Protein AF-A0A1Y2HKJ7-F1 (afdb_monomer)

Organism: NCBI:txid765915

Sequence (319 aa):
MSSSPSSTFSTTGQCLKGELWQTHLLKTRYPHLKTIMSIGGWTWSDNFSVAFSTAAGRRRVVETSQQLMEQFGFDGLDIDFEFPGMAKSSKDPEANKFWQSSVNDWQNMAAFFTEARAAYGNKYSLSAALPGLPFGANTAWPSLGRTLDYALIMAYENNHMPTRAWGGGTLRSVESDDSVEKIYNVKAGMDDYVAAGIPRNKLILGIPLYGTGFSGLNRNMRFRDNIPGFGVDIRANNLVKLPPTGYNKIMEQVQQGGWTKTVDERRGITVYFNGSHVWFVDTPETIRIKGEYAKQERLAASCTGTPTRTCCPRTQTRS

Solvent-accessible surface area (backbone atoms only — not comparable to full-atom values): 17420 Å² total; per-residue (Å²): 135,85,79,74,85,76,91,76,86,78,92,79,72,96,69,76,56,69,70,64,34,52,50,52,54,48,34,73,76,35,78,85,61,78,46,63,50,72,48,46,34,84,84,56,24,42,56,49,34,65,37,32,70,37,73,70,37,28,52,50,52,44,55,52,51,49,52,52,28,66,74,70,67,39,43,22,45,29,42,24,54,58,45,66,49,44,57,66,84,59,96,47,68,74,66,36,72,57,35,53,52,34,93,54,26,48,51,25,51,30,49,36,42,49,54,38,37,69,75,46,51,87,76,38,47,34,35,31,47,41,77,25,49,74,84,66,92,52,91,30,40,43,51,39,40,70,47,36,66,34,36,42,27,42,26,42,67,51,43,75,54,84,49,39,36,55,50,25,44,27,41,37,60,58,88,88,47,51,79,64,49,56,46,56,14,32,48,47,21,52,50,51,42,41,75,44,49,25,54,52,71,30,37,24,48,33,39,52,50,34,24,45,32,38,33,64,51,48,80,80,50,43,29,70,95,69,35,71,47,29,70,34,49,24,67,89,55,65,42,44,79,45,73,78,37,48,43,68,64,52,47,58,55,48,72,75,51,74,53,46,82,46,77,41,74,79,31,29,36,29,37,40,36,54,46,38,40,36,36,26,31,63,43,78,71,26,47,49,51,51,49,53,48,25,57,75,64,49,30,43,74,44,80,42,64,80,82,90,64,89,84,67,82,78,78,77,77,83,128

InterPro domains:
  IPR001223 Glycoside hydrolase family 18, catalytic domain [PF00704] (26-300)
  IPR001223 Glycoside hydrolase family 18, catalytic domain [PS51910] (1-319)
  IPR001579 Glycosyl hydrolase family 18, active site [PS01095] (74-82)
  IPR011583 Chitinase II/V-like, catalytic domain [SM00636] (7-307)
  IPR017853 Glycoside hydrolase superfamily [SSF51445] (8-299)
  IPR029070 Chitinase insertion domain superfamily [G3DSA:3.10.50.10] (209-281)
  IPR050314 Glycosyl hydrolase family 18 [PTHR11177] (25-300)

Foldseek 3Di:
DDDDPDPDDDDDDPDDDDPLVVVVVVCVVPVPDAAEDEADDPPRLLCLQVLLVDPVSLVVCLVVVVVVCVVSVHQAYEYARPDAQDFDDDPDVVVSVSRDHDPCSLVSVLVSLVVNCVVCPNSHAYEYADELACPDQDLSLQSCLVRHQAYEYPQFPLVVPLFADAGQNFAADDPLDDPSRRRRYNPNSLVSSVVNNRPQLRYAAEFEQWKKKKFQAAPCQQDRVRHHRHGDTCVVRVIDIDPTGGNVVVVVVVVVDQWDWDQDLVRLWIWIDNGGMIIIHHDPRSVVSVCVVCVVSNYHYDYDYDPPDPPDPPPPPDD

pLDDT: mean 83.51, std 18.06, range [24.34, 98.75]

Secondary structure (DSSP, 8-state):
-----------SS----HHHHHHHHHHHH-TT---EEEEEHHHHGGGHHHHHSSHHHHHHHHHHHHHHHHHHT-SEEEEE-S-TT-----S-HHHHTT----TTHHHHHHHHHHHHHHHHTTSSEEEEEEESS-----TTHHHHHHH-SEEEEE-S-GGGSTTEE--TT-----TT--HHHHHSSHHHHHHHHHHTT--GGGEEEEEESEEEEEES--TT-EETTTEETTTEETTTTTPEEEEEEEHHHHHHHHHTS--EEEEETTTTEEEEE-SSEEEEE--HHHHHHHHHHHHHTT-EEEEE---------------

Nearest PDB structures (foldseek):
  1itx-assembly1_A  TM=8.198E-01  e=3.400E-20  Niallia circulans
  6jm8-assembly1_A  TM=8.140E-01  e=6.241E-20  Ostrinia furnacalis
  5zl9-assembly1_A  TM=8.164E-01  e=1.863E-19  Serratia marcescens
  5wvh-assembly1_A  TM=8.146E-01  e=7.130E-18  Ostrinia furnacalis
  5xwf-assembly1_A  TM=8.043E-01  e=1.091E-17  Rhizomucor miehei

Structure (mmCIF, N/CA/C/O backbone):
data_AF-A0A1Y2HKJ7-F1
#
_entry.id   AF-A0A1Y2HKJ7-F1
#
loop_
_atom_site.group_PDB
_atom_site.id
_atom_site.type_symbol
_atom_site.label_atom_id
_atom_site.label_alt_id
_atom_site.label_comp_id
_atom_site.label_asym_id
_atom_site.label_entity_id
_atom_site.label_seq_id
_atom_site.pdbx_PDB_ins_code
_atom_site.Cartn_x
_atom_site.Cartn_y
_atom_site.Cartn_z
_atom_site.occupancy
_atom_site.B_iso_or_equiv
_atom_site.auth_seq_id
_atom_site.auth_comp_id
_atom_site.auth_asym_id
_atom_site.auth_atom_id
_atom_site.pdbx_PDB_model_num
ATOM 1 N N . MET A 1 1 ? -38.852 -3.208 -18.685 1.00 32.28 1 MET A N 1
ATOM 2 C CA . MET A 1 1 ? -38.358 -1.830 -18.887 1.00 32.28 1 MET A CA 1
ATOM 3 C C . MET A 1 1 ? -37.746 -1.372 -17.576 1.00 32.28 1 MET A C 1
ATOM 5 O O . MET A 1 1 ? -38.472 -1.153 -16.618 1.00 32.28 1 MET A O 1
ATOM 9 N N . SER A 1 2 ? -36.416 -1.381 -17.493 1.00 32.16 2 SER A N 1
ATOM 10 C CA . SER A 1 2 ? -35.666 -0.984 -16.302 1.00 32.16 2 SER A CA 1
ATOM 11 C C . SER A 1 2 ? -35.694 0.536 -16.171 1.00 32.16 2 SER A C 1
ATOM 13 O O . SER A 1 2 ? -35.136 1.236 -17.015 1.00 32.16 2 SER A O 1
ATOM 15 N N . SER A 1 3 ? -36.342 1.050 -15.134 1.00 31.53 3 SER A N 1
ATOM 16 C CA . SER A 1 3 ? -36.270 2.463 -14.779 1.00 31.53 3 SER A CA 1
ATOM 17 C C . SER A 1 3 ? -34.853 2.794 -14.304 1.00 31.53 3 SER A C 1
ATOM 19 O O . SER A 1 3 ? -34.414 2.310 -13.260 1.00 31.53 3 SER A O 1
ATOM 21 N N . SER A 1 4 ? -34.134 3.606 -15.080 1.00 33.16 4 SER A N 1
ATOM 22 C CA . SER A 1 4 ? -32.922 4.295 -14.629 1.00 33.16 4 SER A CA 1
ATOM 23 C C . SER A 1 4 ? -33.225 5.083 -13.348 1.00 33.16 4 SER A C 1
ATOM 25 O O . SER A 1 4 ? -34.271 5.736 -13.297 1.00 33.16 4 SER A O 1
ATOM 27 N N . PRO A 1 5 ? -32.350 5.084 -12.326 1.00 40.28 5 PRO A N 1
ATOM 28 C CA . PRO A 1 5 ? -32.540 5.952 -11.175 1.00 40.28 5 PRO A CA 1
ATOM 29 C C . PRO A 1 5 ? -32.364 7.398 -11.644 1.00 40.28 5 PRO A C 1
ATOM 31 O O . PRO A 1 5 ? -31.282 7.797 -12.074 1.00 40.28 5 PRO A O 1
ATOM 34 N N . SER A 1 6 ? -33.449 8.164 -11.618 1.00 38.84 6 SER A N 1
ATOM 35 C CA . SER A 1 6 ? -33.458 9.580 -11.962 1.00 38.84 6 SER A CA 1
ATOM 36 C C . SER A 1 6 ? -32.639 10.379 -10.949 1.00 38.84 6 SER A C 1
ATOM 38 O O . SER A 1 6 ? -32.873 10.311 -9.743 1.00 38.84 6 SER A O 1
ATOM 40 N N . SER A 1 7 ? -31.701 11.180 -11.449 1.00 40.91 7 SER A N 1
ATOM 41 C CA . SER A 1 7 ? -30.950 12.182 -10.695 1.00 40.91 7 SER A CA 1
ATOM 42 C C . SER A 1 7 ? -31.829 13.401 -10.390 1.00 40.91 7 SER A C 1
ATOM 44 O O . SER A 1 7 ? -31.668 14.461 -10.993 1.00 40.91 7 SER A O 1
ATOM 46 N N . THR A 1 8 ? -32.801 13.267 -9.494 1.00 37.88 8 THR A N 1
ATOM 47 C CA . THR A 1 8 ? -33.589 14.410 -9.011 1.00 37.88 8 THR A CA 1
ATOM 48 C C . THR A 1 8 ? -32.960 14.969 -7.741 1.00 37.88 8 THR A C 1
ATOM 50 O O . THR A 1 8 ? -32.969 14.332 -6.690 1.00 37.88 8 THR A O 1
ATOM 53 N N . PHE A 1 9 ? -32.378 16.164 -7.863 1.00 45.41 9 PHE A N 1
ATOM 54 C CA . PHE A 1 9 ? -31.810 16.936 -6.761 1.00 45.41 9 PHE A CA 1
ATOM 55 C C . PHE A 1 9 ? -32.929 17.616 -5.959 1.00 45.41 9 PHE A C 1
ATOM 57 O O . PHE A 1 9 ? -33.680 18.414 -6.510 1.00 45.41 9 PHE A O 1
ATOM 64 N N . SER A 1 10 ? -33.001 17.334 -4.657 1.00 40.53 10 SER A N 1
ATOM 65 C CA . SER A 1 10 ? -33.771 18.120 -3.685 1.00 40.53 10 SER A CA 1
ATOM 66 C C . SER A 1 10 ? -32.820 19.057 -2.929 1.00 40.53 10 SER A C 1
ATOM 68 O O . SER A 1 10 ? -31.731 18.641 -2.527 1.00 40.53 10 SER A O 1
ATOM 70 N N . THR A 1 11 ? -33.187 20.333 -2.786 1.00 45.94 11 THR A N 1
ATOM 71 C CA . THR A 1 11 ? -32.343 21.418 -2.242 1.00 45.94 11 THR A CA 1
ATOM 72 C C . THR A 1 11 ? -32.692 21.842 -0.812 1.00 45.94 11 THR A C 1
ATOM 74 O O . THR A 1 11 ? -32.250 22.899 -0.368 1.00 45.94 11 THR A O 1
ATOM 77 N N . THR A 1 12 ? -33.417 21.030 -0.042 1.00 48.00 12 THR A N 1
ATOM 78 C CA . THR A 1 12 ? -33.760 21.355 1.355 1.00 48.00 12 THR A CA 1
ATOM 79 C C . THR A 1 12 ? -33.556 20.150 2.274 1.00 48.00 12 THR A C 1
ATOM 81 O O . THR A 1 12 ? -34.279 19.162 2.174 1.00 48.00 12 THR A O 1
ATOM 84 N N . GLY A 1 13 ? -32.562 20.250 3.163 1.00 52.62 13 GLY A N 1
ATOM 85 C CA . GLY A 1 13 ? -32.067 19.183 4.046 1.00 52.62 13 GLY A CA 1
ATOM 86 C C . GLY A 1 13 ? -30.611 18.843 3.715 1.00 52.62 13 GLY A C 1
ATOM 87 O O . GLY A 1 13 ? -30.219 18.921 2.554 1.00 52.62 13 GLY A O 1
ATOM 88 N N . GLN A 1 14 ? -29.772 18.528 4.706 1.00 56.12 14 GLN A N 1
ATOM 89 C CA . GLN A 1 14 ? -28.377 18.119 4.483 1.00 56.12 14 GLN A CA 1
ATOM 90 C C . GLN A 1 14 ? -28.324 16.803 3.686 1.00 56.12 14 GLN A C 1
ATOM 92 O O . GLN A 1 14 ? -28.203 15.719 4.246 1.00 56.12 14 GLN A O 1
ATOM 97 N N . CYS A 1 15 ? -28.447 16.877 2.363 1.00 72.81 15 CYS A N 1
ATOM 98 C CA . CYS A 1 15 ? -28.281 15.721 1.500 1.00 72.81 15 CYS A CA 1
ATOM 99 C C . CYS A 1 15 ? -26.785 15.447 1.349 1.00 72.81 15 CYS A C 1
ATOM 101 O O . 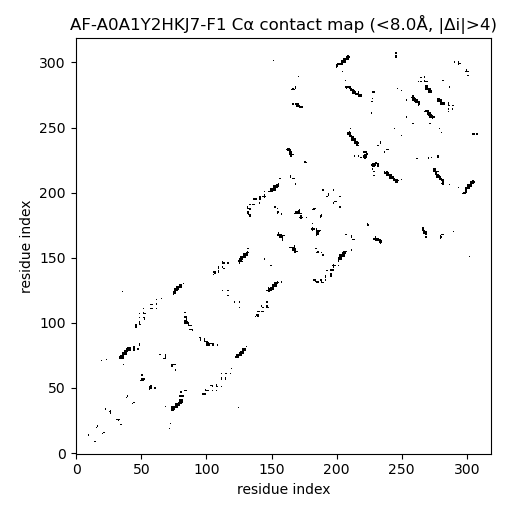CYS A 1 15 ? -26.036 16.315 0.890 1.00 72.81 15 CYS A O 1
ATOM 103 N N . LEU A 1 16 ? -26.361 14.237 1.718 1.00 81.75 16 LEU A N 1
ATOM 104 C CA . LEU A 1 16 ? -25.050 13.699 1.370 1.00 81.75 16 LEU A CA 1
ATOM 105 C C . LEU A 1 16 ? -24.853 13.816 -0.154 1.00 81.75 16 LEU A C 1
ATOM 107 O O . LEU A 1 16 ? -25.758 13.500 -0.925 1.00 81.75 16 LEU A O 1
ATOM 111 N N . LYS A 1 17 ? -23.689 14.303 -0.597 1.00 88.69 17 LYS A N 1
ATOM 112 C CA . LYS A 1 17 ? -23.340 14.509 -2.018 1.00 88.69 17 LYS A CA 1
ATOM 113 C C . LYS A 1 17 ? -21.955 13.926 -2.314 1.00 88.69 17 LYS A C 1
ATOM 115 O O . LYS A 1 17 ? -21.299 13.380 -1.430 1.00 88.69 17 LYS A O 1
ATOM 120 N N . GLY A 1 18 ? -21.508 14.055 -3.563 1.00 91.50 18 GLY A N 1
ATOM 121 C CA . GLY A 1 18 ? -20.161 13.660 -3.978 1.00 91.50 18 GLY A CA 1
ATOM 122 C C . GLY A 1 18 ? -19.914 12.158 -3.844 1.00 91.50 18 GLY A C 1
ATOM 123 O O . GLY A 1 18 ? -20.839 11.353 -3.965 1.00 91.50 18 GLY A O 1
ATOM 124 N N . GLU A 1 19 ? -18.661 11.787 -3.597 1.00 91.38 19 GLU A N 1
ATOM 125 C CA . GLU A 1 19 ? -18.226 10.386 -3.547 1.00 91.38 19 GLU A CA 1
ATOM 126 C C . GLU A 1 19 ? -18.893 9.588 -2.422 1.00 91.38 19 GLU A C 1
ATOM 128 O O . GLU A 1 19 ? -19.203 8.413 -2.611 1.00 91.38 19 GLU A O 1
ATOM 133 N N . LEU A 1 20 ? -19.208 10.226 -1.290 1.00 91.56 20 LEU A N 1
ATOM 134 C CA . LEU A 1 20 ? -19.926 9.577 -0.189 1.00 91.56 20 LEU A CA 1
ATOM 135 C C . LEU A 1 20 ? -21.354 9.185 -0.599 1.00 91.56 20 LEU A C 1
ATOM 137 O O . LEU A 1 20 ? -21.808 8.082 -0.299 1.00 91.56 20 LEU A O 1
ATOM 141 N N . TRP A 1 21 ? -22.049 10.040 -1.358 1.00 91.50 21 TRP A N 1
ATOM 142 C CA . TRP A 1 21 ? -23.365 9.687 -1.901 1.00 91.50 21 TRP A CA 1
ATOM 143 C C . TRP A 1 21 ? -23.277 8.613 -2.986 1.00 91.50 21 TRP A C 1
ATOM 145 O O . TRP A 1 21 ? -24.080 7.685 -3.002 1.00 91.50 21 TRP A O 1
ATOM 155 N N . GLN A 1 22 ? -22.281 8.692 -3.871 1.00 93.19 22 GLN A N 1
ATOM 156 C CA . GLN A 1 22 ? -22.066 7.648 -4.880 1.00 93.19 22 GLN A CA 1
ATOM 157 C C . GLN A 1 22 ? -21.759 6.293 -4.233 1.00 93.19 22 GLN A C 1
ATOM 159 O O . GLN A 1 22 ? -22.277 5.268 -4.672 1.00 93.19 22 GLN A O 1
ATOM 164 N N . THR A 1 23 ? -20.994 6.292 -3.143 1.00 91.88 23 THR A N 1
ATOM 165 C CA . THR A 1 23 ? -20.726 5.100 -2.335 1.00 91.88 23 THR A CA 1
ATOM 166 C C . THR A 1 23 ? -22.013 4.517 -1.757 1.00 91.88 23 THR A C 1
ATOM 168 O O . THR A 1 23 ? -22.254 3.316 -1.883 1.00 91.88 23 THR A O 1
ATOM 171 N N . HIS A 1 24 ? -22.886 5.362 -1.203 1.00 90.38 24 HIS A N 1
ATOM 172 C CA . HIS A 1 24 ? -24.203 4.934 -0.737 1.00 90.38 24 HIS A CA 1
ATOM 173 C C . HIS A 1 24 ? -25.026 4.277 -1.861 1.00 90.38 24 HIS A C 1
ATOM 175 O O . HIS A 1 24 ? -25.500 3.154 -1.693 1.00 90.38 24 HIS A O 1
ATOM 181 N N . LEU A 1 25 ? -25.123 4.918 -3.033 1.00 93.19 25 LEU A N 1
ATOM 182 C CA . LEU A 1 25 ? -25.844 4.371 -4.190 1.00 93.19 25 LEU A CA 1
ATOM 183 C C . LEU A 1 25 ? -25.279 3.018 -4.655 1.00 93.19 25 LEU A C 1
ATOM 185 O O . LEU A 1 25 ? -26.043 2.114 -5.008 1.00 93.19 25 LEU A O 1
ATOM 189 N N . LEU A 1 26 ? -23.951 2.856 -4.643 1.00 95.25 26 LEU A N 1
ATOM 190 C CA . LEU A 1 26 ? -23.300 1.589 -4.980 1.00 95.25 26 LEU A CA 1
ATOM 191 C C . LEU A 1 26 ? -23.675 0.484 -3.993 1.00 95.25 26 LEU A C 1
ATOM 193 O O . LEU A 1 26 ? -23.996 -0.618 -4.433 1.00 95.25 26 LEU A O 1
ATOM 197 N N . LYS A 1 27 ? -23.706 0.773 -2.689 1.00 94.44 27 LYS A N 1
ATOM 198 C CA . LYS A 1 27 ? -24.129 -0.198 -1.668 1.00 94.44 27 LYS A CA 1
ATOM 199 C C . LYS A 1 27 ? -25.603 -0.575 -1.792 1.00 94.44 27 LYS A C 1
ATOM 201 O O . LYS A 1 27 ? -25.937 -1.744 -1.632 1.00 94.44 27 LYS A O 1
ATOM 206 N N . THR A 1 28 ? -26.484 0.370 -2.132 1.00 92.50 28 THR A N 1
ATOM 207 C CA . THR A 1 28 ? -27.901 0.064 -2.402 1.00 92.50 28 THR A CA 1
ATOM 208 C C . THR A 1 28 ? -28.048 -0.893 -3.583 1.00 92.50 28 THR A C 1
ATOM 210 O O . THR A 1 28 ? -28.862 -1.814 -3.541 1.00 92.50 28 THR A O 1
ATOM 213 N N . ARG A 1 29 ? -27.248 -0.702 -4.639 1.00 96.75 29 ARG A N 1
ATOM 214 C CA . ARG A 1 29 ? -27.267 -1.564 -5.828 1.00 96.75 29 ARG A CA 1
ATOM 215 C C . ARG A 1 29 ? -26.580 -2.914 -5.602 1.00 96.75 29 ARG A C 1
ATOM 217 O O . ARG A 1 29 ? -27.004 -3.910 -6.183 1.00 96.75 29 ARG A O 1
ATOM 224 N N . TYR A 1 30 ? -25.537 -2.948 -4.778 1.00 97.19 30 TYR A N 1
ATOM 225 C CA . TYR A 1 30 ? -24.734 -4.132 -4.484 1.00 97.19 30 TYR A CA 1
ATOM 226 C C . TYR A 1 30 ? -24.643 -4.341 -2.965 1.00 97.19 30 TYR A C 1
ATOM 228 O O . TYR A 1 30 ? -23.634 -3.984 -2.362 1.00 97.19 30 TYR A O 1
ATOM 236 N N . PRO A 1 31 ? -25.655 -4.958 -2.323 1.00 94.12 31 PRO A N 1
ATOM 237 C CA . PRO A 1 31 ? -25.712 -5.074 -0.858 1.00 94.12 31 PRO A CA 1
ATOM 238 C C . PRO A 1 31 ? -24.569 -5.877 -0.215 1.00 94.12 31 PRO A C 1
ATOM 240 O O . PRO A 1 31 ? -24.361 -5.805 0.992 1.00 94.12 31 PRO A O 1
ATOM 243 N N . HIS A 1 32 ? -23.830 -6.656 -1.010 1.00 95.06 32 HIS A N 1
ATOM 244 C CA . HIS A 1 32 ? -22.642 -7.394 -0.574 1.00 95.06 32 HIS A CA 1
ATOM 245 C C . HIS A 1 32 ? -21.361 -6.541 -0.587 1.00 95.06 32 HIS A C 1
ATOM 247 O O . HIS A 1 32 ? -20.344 -6.971 -0.047 1.00 95.06 32 HIS A O 1
ATOM 253 N N . LEU A 1 33 ? -21.387 -5.353 -1.206 1.00 96.06 33 LEU A N 1
ATOM 254 C CA . LEU A 1 33 ? -20.255 -4.434 -1.246 1.00 96.06 33 LEU A CA 1
ATOM 255 C C . LEU A 1 33 ? -19.973 -3.892 0.157 1.00 96.06 33 LEU A C 1
ATOM 257 O O . LEU A 1 33 ? -20.849 -3.315 0.807 1.00 96.06 33 LEU A O 1
ATOM 261 N N . LYS A 1 34 ? -18.721 -4.041 0.587 1.00 95.38 34 LYS A N 1
ATOM 262 C CA . LYS A 1 34 ? -18.197 -3.462 1.821 1.00 95.38 34 LYS A CA 1
ATOM 263 C C . LYS A 1 34 ? -17.342 -2.250 1.498 1.00 95.38 34 LYS A C 1
ATOM 265 O O . LYS A 1 34 ? -16.505 -2.307 0.601 1.00 95.38 34 LYS A O 1
ATOM 270 N N . THR A 1 35 ? -17.552 -1.163 2.229 1.00 96.00 35 THR A N 1
ATOM 271 C CA . THR A 1 35 ? -16.792 0.080 2.064 1.00 96.00 35 THR A CA 1
ATOM 272 C C . THR A 1 35 ? -16.071 0.426 3.343 1.00 96.00 35 THR A C 1
ATOM 274 O O . THR A 1 35 ? -16.701 0.559 4.389 1.00 96.00 35 THR A O 1
ATOM 277 N N . ILE A 1 36 ? -14.759 0.583 3.245 1.00 97.06 36 ILE A N 1
ATOM 278 C CA . ILE A 1 36 ? -13.861 0.747 4.382 1.00 97.06 36 ILE A CA 1
ATOM 279 C C . ILE A 1 36 ? -13.284 2.154 4.318 1.00 97.06 36 ILE A C 1
ATOM 281 O O . ILE A 1 36 ? -12.804 2.581 3.268 1.00 97.06 36 ILE A O 1
ATOM 285 N N . MET A 1 37 ? -13.374 2.885 5.423 1.00 97.25 37 MET A N 1
ATOM 286 C CA . MET A 1 37 ? -12.802 4.220 5.538 1.00 97.25 37 MET A CA 1
ATOM 287 C C . MET A 1 37 ? -11.316 4.085 5.852 1.00 97.25 37 MET A C 1
ATOM 289 O O . MET A 1 37 ? -10.972 3.624 6.936 1.00 97.25 37 MET A O 1
ATOM 293 N N . SER A 1 38 ? -10.450 4.487 4.923 1.00 97.12 38 SER A N 1
ATOM 294 C CA . SER A 1 38 ? -9.006 4.542 5.161 1.00 97.12 38 SER A CA 1
ATOM 295 C C . SER A 1 38 ? -8.597 5.927 5.653 1.00 97.12 38 SER A C 1
ATOM 297 O O . SER A 1 38 ? -9.000 6.943 5.081 1.00 97.12 38 SER A O 1
ATOM 299 N N . ILE A 1 39 ? -7.832 5.967 6.742 1.00 96.81 39 ILE A N 1
ATOM 300 C CA . ILE A 1 39 ? -7.256 7.185 7.313 1.00 96.81 39 ILE A CA 1
ATOM 301 C C . ILE A 1 39 ? -5.740 7.083 7.178 1.00 96.81 39 ILE A C 1
ATOM 303 O O . ILE A 1 39 ? -5.153 6.093 7.612 1.00 96.81 39 ILE A O 1
ATOM 307 N N . GLY A 1 40 ? -5.114 8.133 6.643 1.00 93.44 40 GLY A N 1
ATOM 308 C CA . GLY A 1 40 ? -3.663 8.225 6.520 1.00 93.44 40 GLY A CA 1
ATOM 309 C C . GLY A 1 40 ? -3.175 8.269 5.077 1.00 93.44 40 GLY A C 1
ATOM 310 O O . GLY A 1 40 ? -3.561 9.143 4.299 1.00 93.44 40 GLY A O 1
ATOM 311 N N . GLY A 1 41 ? -2.266 7.359 4.761 1.00 88.94 41 GLY A N 1
ATOM 312 C CA . GLY A 1 41 ? -1.472 7.315 3.547 1.00 88.94 41 GLY A CA 1
ATOM 313 C C . GLY A 1 41 ? -0.228 8.186 3.634 1.00 88.94 41 GLY A C 1
ATOM 314 O O . GLY A 1 41 ? -0.007 8.930 4.605 1.00 88.94 41 GLY A O 1
ATOM 315 N N . TRP A 1 42 ? 0.573 8.130 2.573 1.00 83.44 42 TRP A N 1
ATOM 316 C CA . TRP A 1 42 ? 1.853 8.828 2.469 1.00 83.44 42 TRP A CA 1
ATOM 317 C C . TRP A 1 42 ? 1.811 10.311 2.860 1.00 83.44 42 TRP A C 1
ATOM 319 O O . TRP A 1 42 ? 2.767 10.817 3.435 1.00 83.44 42 TRP A O 1
ATOM 329 N N . THR A 1 43 ? 0.729 11.046 2.590 1.00 81.06 43 THR A N 1
ATOM 330 C CA . THR A 1 43 ? 0.650 12.484 2.920 1.00 81.06 43 THR A CA 1
ATOM 331 C C . THR A 1 43 ? 0.040 12.765 4.292 1.00 81.06 43 THR A C 1
ATOM 333 O O . THR A 1 43 ? 0.437 13.734 4.926 1.00 81.06 43 THR A O 1
ATOM 336 N N . TRP A 1 44 ? -0.884 11.935 4.787 1.00 85.12 44 TRP A N 1
ATOM 337 C CA . TRP A 1 44 ? -1.684 12.264 5.981 1.00 85.12 44 TRP A CA 1
ATOM 338 C C . TRP A 1 44 ? -1.334 11.454 7.233 1.00 85.12 44 TRP A C 1
ATOM 340 O O . TRP A 1 44 ? -2.045 11.516 8.234 1.00 85.12 44 TRP A O 1
ATOM 350 N N . SER A 1 45 ? -0.214 10.734 7.206 1.00 88.44 45 SER A N 1
ATOM 351 C CA . SER 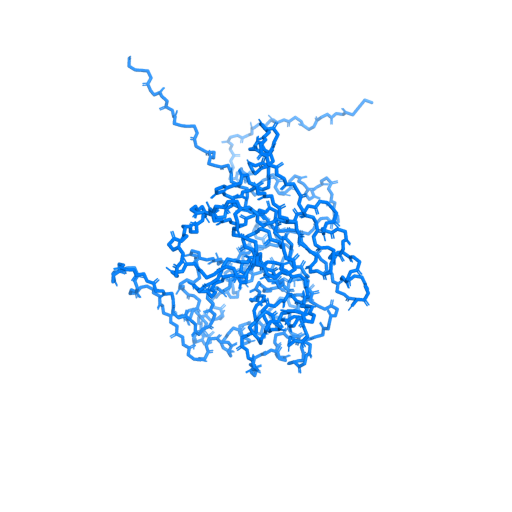A 1 45 ? 0.253 9.910 8.331 1.00 88.44 45 SER A CA 1
ATOM 352 C C . SER A 1 45 ? 0.897 10.671 9.498 1.00 88.44 45 SER A C 1
ATOM 354 O O . SER A 1 45 ? 1.147 10.093 10.552 1.00 88.44 45 SER A O 1
ATOM 356 N N . ASP A 1 46 ? 1.154 11.966 9.336 1.00 82.69 46 ASP A N 1
ATOM 357 C CA . ASP A 1 46 ? 2.024 12.761 10.217 1.00 82.69 46 ASP A CA 1
ATOM 358 C C . ASP A 1 46 ? 1.530 12.846 11.672 1.00 82.69 46 ASP A C 1
ATOM 360 O O . ASP A 1 46 ? 2.313 12.984 12.610 1.00 82.69 46 ASP A O 1
ATOM 364 N N . ASN A 1 47 ? 0.218 12.718 11.873 1.00 88.06 47 ASN A N 1
ATOM 365 C CA . ASN A 1 47 ? -0.410 12.877 13.182 1.00 88.06 47 ASN A CA 1
ATOM 366 C C . ASN A 1 47 ? -0.581 11.561 13.952 1.00 88.06 47 ASN A C 1
ATOM 368 O O . ASN A 1 47 ? -0.957 11.601 15.125 1.00 88.06 47 ASN A O 1
ATOM 372 N N . PHE A 1 48 ? -0.322 10.398 13.341 1.00 93.50 48 PHE A N 1
ATOM 373 C CA . PHE A 1 48 ? -0.565 9.116 14.008 1.00 93.50 48 PHE A CA 1
ATOM 374 C C . PHE A 1 48 ? 0.347 8.880 15.206 1.00 93.50 48 PHE A C 1
ATOM 376 O O . PHE A 1 48 ? -0.140 8.407 16.232 1.00 93.50 48 PHE A O 1
ATOM 383 N N . SER A 1 49 ? 1.632 9.246 15.116 1.00 93.00 49 SER A N 1
ATOM 384 C CA . SER A 1 49 ? 2.570 9.064 16.233 1.00 93.00 49 SER A CA 1
ATOM 385 C C . SER A 1 49 ? 2.058 9.775 17.491 1.00 93.00 49 SER A C 1
ATOM 387 O O . SER A 1 49 ? 1.920 9.167 18.555 1.00 93.00 49 SER A O 1
ATOM 389 N N . VAL A 1 50 ? 1.629 11.034 17.347 1.00 93.12 50 VAL A N 1
ATOM 390 C CA . VAL A 1 50 ? 1.041 11.819 18.443 1.00 93.12 50 VAL A CA 1
ATOM 391 C C . VAL A 1 50 ? -0.290 11.233 18.892 1.00 93.12 50 VAL A C 1
ATOM 393 O O . VAL A 1 50 ? -0.480 10.987 20.084 1.00 93.12 50 VAL A O 1
ATOM 396 N N . ALA A 1 51 ? -1.207 10.987 17.954 1.00 95.19 51 ALA A N 1
ATOM 397 C CA . ALA A 1 51 ? -2.555 10.529 18.264 1.00 95.19 51 ALA A CA 1
ATOM 398 C C . ALA A 1 51 ? -2.552 9.180 18.996 1.00 95.19 51 ALA A C 1
ATOM 400 O O . ALA A 1 51 ? -3.360 8.975 19.899 1.00 95.19 51 ALA A O 1
ATOM 401 N N . PHE A 1 52 ? -1.628 8.276 18.660 1.00 97.38 52 PHE A N 1
ATOM 402 C CA . PHE A 1 52 ? -1.561 6.952 19.274 1.00 97.38 52 PHE A CA 1
ATOM 403 C C . PHE A 1 52 ? -0.667 6.873 20.519 1.00 97.38 52 PHE A C 1
ATOM 405 O O . PHE A 1 52 ? -0.782 5.908 21.284 1.00 97.38 52 PHE A O 1
ATOM 412 N N . SER A 1 53 ? 0.170 7.886 20.773 1.00 96.25 53 SER A N 1
ATOM 413 C CA . SER A 1 53 ? 1.127 7.909 21.894 1.00 96.25 53 SER A CA 1
ATOM 414 C C . SER A 1 53 ? 0.496 7.808 23.287 1.00 96.25 53 SER A C 1
ATOM 416 O O . SER A 1 53 ? 1.149 7.358 24.228 1.00 96.25 53 SER A O 1
ATOM 418 N N . THR A 1 54 ? -0.774 8.195 23.442 1.00 98.06 54 THR A N 1
ATOM 419 C CA . THR A 1 54 ? -1.485 8.168 24.728 1.00 98.06 54 THR A CA 1
ATOM 420 C C . THR A 1 54 ? -2.802 7.406 24.621 1.00 98.06 54 THR A C 1
ATOM 422 O O . THR A 1 54 ? -3.445 7.396 23.574 1.00 98.06 54 THR A O 1
ATOM 425 N N . ALA A 1 55 ? -3.251 6.811 25.731 1.00 98.38 55 ALA A N 1
ATOM 426 C CA . ALA A 1 55 ? -4.551 6.138 25.789 1.00 98.38 55 ALA A CA 1
ATOM 427 C C . ALA A 1 55 ? -5.720 7.093 25.483 1.00 98.38 55 ALA A C 1
ATOM 429 O O . ALA A 1 55 ? -6.662 6.719 24.793 1.00 98.38 55 ALA A O 1
ATOM 430 N N . ALA A 1 56 ? -5.646 8.346 25.946 1.00 98.56 56 ALA A N 1
ATOM 431 C CA . ALA A 1 56 ? -6.660 9.357 25.646 1.00 98.56 56 ALA A CA 1
ATOM 432 C C . ALA A 1 56 ? -6.713 9.696 24.146 1.00 98.56 56 ALA A C 1
ATOM 434 O O . ALA A 1 56 ? -7.801 9.808 23.583 1.00 98.56 56 ALA A O 1
ATOM 435 N N . GLY A 1 57 ? -5.553 9.814 23.489 1.00 98.38 57 GLY A N 1
ATOM 436 C CA . GLY A 1 57 ? -5.468 10.047 22.048 1.00 98.38 57 GLY A CA 1
ATOM 437 C C . GLY A 1 57 ? -6.035 8.883 21.233 1.00 98.38 57 GLY A C 1
ATOM 438 O O . GLY A 1 57 ? -6.895 9.097 20.380 1.00 98.38 57 GLY A O 1
ATOM 439 N N . ARG A 1 58 ? -5.649 7.641 21.555 1.00 98.62 58 ARG A N 1
ATOM 440 C CA . ARG A 1 58 ? -6.189 6.442 20.891 1.00 98.62 58 ARG A CA 1
ATOM 441 C C . ARG A 1 58 ? -7.697 6.338 21.054 1.00 98.62 58 ARG A C 1
ATOM 443 O O . ARG A 1 58 ? -8.399 6.207 20.054 1.00 98.62 58 ARG A O 1
ATOM 450 N N . ARG A 1 59 ? -8.201 6.514 22.279 1.00 98.69 59 ARG A N 1
ATOM 451 C CA . ARG A 1 59 ? -9.639 6.548 22.567 1.00 98.69 59 ARG A CA 1
ATOM 452 C C . ARG A 1 59 ? -10.367 7.600 21.736 1.00 98.69 59 ARG A C 1
ATOM 454 O O . ARG A 1 59 ? -11.413 7.305 21.169 1.00 98.69 59 ARG A O 1
ATOM 461 N N . ARG A 1 60 ? -9.796 8.802 21.611 1.00 98.56 60 ARG A N 1
ATOM 462 C CA . ARG A 1 60 ? -10.366 9.873 20.786 1.00 98.56 60 ARG A CA 1
ATOM 463 C C . ARG A 1 60 ? -10.485 9.447 19.324 1.00 98.56 60 ARG A C 1
ATOM 465 O O . ARG A 1 60 ? -11.530 9.684 18.733 1.00 98.56 60 ARG A O 1
ATOM 472 N N . VAL A 1 61 ? -9.452 8.819 18.755 1.00 98.31 61 VAL A N 1
ATOM 473 C CA . VAL A 1 61 ? -9.490 8.317 17.368 1.00 98.31 61 VAL A CA 1
ATOM 474 C C . VAL A 1 61 ? -10.516 7.195 17.213 1.00 98.31 61 VAL A C 1
ATOM 476 O O . VAL A 1 61 ? -11.243 7.172 16.220 1.00 98.31 61 VAL A O 1
ATOM 479 N N . VAL A 1 62 ? -10.618 6.287 18.188 1.00 98.75 62 VAL A N 1
ATOM 480 C CA . VAL A 1 62 ? -11.639 5.229 18.195 1.00 98.75 62 VAL A CA 1
ATOM 481 C C . VAL A 1 62 ? -13.046 5.844 18.158 1.00 98.75 62 VAL A C 1
ATOM 483 O O . VAL A 1 62 ? -13.842 5.573 17.265 1.00 98.75 62 VAL A O 1
ATOM 486 N N . GLU A 1 63 ? -13.344 6.762 19.073 1.00 98.62 63 GLU A N 1
ATOM 487 C CA . GLU A 1 63 ? -14.667 7.387 19.162 1.00 98.62 63 GLU A CA 1
ATOM 488 C C . GLU A 1 63 ? -15.032 8.176 17.895 1.00 98.62 63 GLU A C 1
ATOM 490 O O . GLU A 1 63 ? -16.137 8.033 17.367 1.00 98.62 63 GLU A O 1
ATOM 495 N N . THR A 1 64 ? -14.114 8.993 17.371 1.00 98.38 64 THR A N 1
ATOM 496 C CA . THR A 1 64 ? -14.408 9.827 16.198 1.00 98.38 64 THR A CA 1
ATOM 497 C C . THR A 1 64 ? -14.493 9.014 14.912 1.00 98.38 64 THR A C 1
ATOM 499 O O . THR A 1 64 ? -15.356 9.289 14.079 1.00 98.38 64 THR A O 1
ATOM 502 N N . SER A 1 65 ? -13.655 7.987 14.735 1.00 98.38 65 SER A N 1
ATOM 503 C CA . SER A 1 65 ? -13.757 7.118 13.558 1.00 98.38 65 SER A CA 1
ATOM 504 C C . SER A 1 65 ? -15.038 6.285 13.581 1.00 98.38 65 SER A C 1
ATOM 506 O O . SER A 1 65 ? -15.675 6.160 12.537 1.00 98.38 65 SER A O 1
ATOM 508 N N . GLN A 1 66 ? -15.498 5.811 14.745 1.00 98.44 66 GLN A N 1
ATOM 509 C CA . GLN A 1 66 ? -16.810 5.169 14.854 1.00 98.44 66 GLN A CA 1
ATOM 510 C C . GLN A 1 66 ? -17.950 6.104 14.445 1.00 98.44 66 GLN A C 1
ATOM 512 O O . GLN A 1 66 ? -18.797 5.705 13.647 1.00 98.44 66 GLN A O 1
ATOM 517 N N . GLN A 1 67 ? -17.949 7.349 14.930 1.00 98.06 67 GLN A N 1
ATOM 518 C CA . GLN A 1 67 ? -18.964 8.341 14.557 1.00 98.06 67 GLN A CA 1
ATOM 519 C C . GLN A 1 67 ? -19.007 8.567 13.043 1.00 98.06 67 GLN A C 1
ATOM 521 O O . GLN A 1 67 ? -20.085 8.571 12.455 1.00 98.06 67 GLN A O 1
ATOM 526 N N . LEU A 1 68 ? -17.845 8.696 12.394 1.00 96.75 68 LEU A N 1
ATOM 527 C CA . LEU A 1 68 ? -17.761 8.847 10.938 1.00 96.75 68 LEU A CA 1
ATOM 528 C C . LEU A 1 68 ? -18.261 7.595 10.203 1.00 96.75 68 LEU A C 1
ATOM 530 O O . LEU A 1 68 ? -19.002 7.712 9.225 1.00 96.75 68 LEU A O 1
ATOM 534 N N . MET A 1 69 ? -17.900 6.397 10.677 1.00 97.31 69 MET A N 1
ATOM 535 C CA . MET A 1 69 ? -18.385 5.142 10.095 1.00 97.31 69 MET A CA 1
ATOM 536 C C . MET A 1 69 ? -19.906 5.012 10.201 1.00 97.31 69 MET A C 1
ATOM 538 O O . MET A 1 69 ? -20.552 4.614 9.233 1.00 97.31 69 MET A O 1
ATOM 542 N N . GLU A 1 70 ? -20.490 5.377 11.342 1.00 95.69 70 GLU A N 1
ATOM 543 C CA . GLU A 1 70 ? -21.939 5.377 11.562 1.00 95.69 70 GLU A CA 1
ATOM 544 C C . GLU A 1 70 ? -22.646 6.431 10.709 1.00 95.69 70 GLU A C 1
ATOM 546 O O . GLU A 1 70 ? -23.640 6.122 10.052 1.00 95.69 70 GLU A O 1
ATOM 551 N N . GLN A 1 71 ? -22.104 7.648 10.661 1.00 93.44 71 GLN A N 1
ATOM 552 C CA . GLN A 1 71 ? -22.678 8.767 9.918 1.00 93.44 71 GLN A CA 1
ATOM 553 C C . GLN A 1 71 ? -22.706 8.516 8.405 1.00 93.44 71 GLN A C 1
ATOM 555 O O . GLN A 1 71 ? -23.678 8.875 7.740 1.00 93.44 71 GLN A O 1
ATOM 560 N N . PHE A 1 72 ? -21.647 7.919 7.854 1.00 93.00 72 PHE A N 1
ATOM 561 C CA . PHE A 1 72 ? -21.494 7.734 6.407 1.00 93.00 72 PHE A CA 1
ATOM 562 C C . PHE A 1 72 ? -21.738 6.296 5.935 1.00 93.00 72 PHE A C 1
ATOM 564 O O . PHE A 1 72 ? -21.691 6.026 4.735 1.00 93.00 72 PHE A O 1
ATOM 571 N N . GLY A 1 73 ? -22.054 5.379 6.852 1.00 92.94 73 GLY A N 1
ATOM 572 C CA . GLY A 1 73 ? -22.411 4.000 6.531 1.00 92.94 73 GLY A CA 1
ATOM 573 C C . GLY A 1 73 ? -21.236 3.146 6.051 1.00 92.94 73 GLY A C 1
ATOM 574 O O . GLY A 1 73 ? -21.437 2.262 5.212 1.00 92.94 73 GLY A O 1
ATOM 575 N N . PHE A 1 74 ? -20.026 3.394 6.558 1.00 96.94 74 PHE A N 1
ATOM 576 C CA . PHE A 1 74 ? -18.863 2.540 6.301 1.00 96.94 74 PHE A CA 1
ATOM 577 C C . PHE A 1 74 ? -18.964 1.223 7.085 1.00 96.94 74 PHE A C 1
ATOM 579 O O . PHE A 1 74 ? -19.542 1.170 8.165 1.00 96.94 74 PHE A O 1
ATOM 586 N N . ASP A 1 75 ? -18.400 0.149 6.538 1.00 97.94 75 ASP A N 1
ATOM 587 C CA . ASP A 1 75 ? -18.375 -1.189 7.141 1.00 97.94 75 ASP A CA 1
ATOM 588 C C . ASP A 1 75 ? -17.075 -1.473 7.902 1.00 97.94 75 ASP A C 1
ATOM 590 O O . ASP A 1 75 ? -16.906 -2.568 8.433 1.00 97.94 75 ASP A O 1
ATOM 594 N N . GLY A 1 76 ? -16.142 -0.524 7.950 1.00 98.25 76 GLY A N 1
ATOM 595 C CA . GLY A 1 76 ? -14.875 -0.720 8.635 1.00 98.25 76 GLY A CA 1
ATOM 596 C C . GLY A 1 76 ? -13.923 0.459 8.548 1.00 98.25 76 GLY A C 1
ATOM 597 O O . GLY A 1 76 ? -14.175 1.435 7.835 1.00 98.25 76 GLY A O 1
ATOM 598 N N . LEU A 1 77 ? -12.818 0.313 9.272 1.00 98.69 77 LEU A N 1
ATOM 599 C CA . LEU A 1 77 ? -11.731 1.271 9.391 1.00 98.69 77 LEU A CA 1
ATOM 600 C C . LEU A 1 77 ? -10.425 0.632 8.919 1.00 98.69 77 LEU A C 1
ATOM 602 O O . LEU A 1 77 ? -10.064 -0.460 9.360 1.00 98.69 77 LEU A O 1
ATOM 606 N N . ASP A 1 78 ? -9.708 1.360 8.078 1.00 98.56 78 ASP A N 1
ATOM 607 C CA . ASP A 1 78 ? -8.350 1.059 7.659 1.00 98.56 78 ASP A CA 1
ATOM 608 C C . ASP A 1 78 ? -7.400 2.154 8.164 1.00 98.56 78 ASP A C 1
ATOM 610 O O . ASP A 1 78 ? -7.691 3.345 8.031 1.00 98.56 78 ASP A O 1
ATOM 614 N N . ILE A 1 79 ? -6.282 1.756 8.774 1.00 98.06 79 ILE A N 1
ATOM 615 C CA . ILE A 1 79 ? -5.205 2.682 9.145 1.00 98.06 79 ILE A CA 1
ATOM 616 C C . ILE A 1 79 ? -4.035 2.483 8.197 1.00 98.06 79 ILE A C 1
ATOM 618 O O . ILE A 1 79 ? -3.375 1.443 8.219 1.00 98.06 79 ILE A O 1
ATOM 622 N N . ASP A 1 80 ? -3.746 3.520 7.428 1.00 95.62 80 ASP A N 1
ATOM 623 C CA . ASP A 1 80 ? -2.606 3.589 6.529 1.00 95.62 80 ASP A CA 1
ATOM 624 C C . ASP A 1 80 ? -1.549 4.516 7.145 1.00 95.62 80 ASP A C 1
ATOM 626 O O . ASP A 1 80 ? -1.416 5.682 6.781 1.00 95.62 80 ASP A O 1
ATOM 630 N N . PHE A 1 81 ? -0.879 4.041 8.200 1.00 93.19 81 PHE A N 1
ATOM 631 C CA . PHE A 1 81 ? 0.192 4.790 8.860 1.00 93.19 81 PHE A CA 1
ATOM 632 C C . PHE A 1 81 ? 1.502 4.505 8.120 1.00 93.19 81 PHE A C 1
ATOM 634 O O . PHE A 1 81 ? 2.071 3.430 8.265 1.00 93.19 81 PHE A O 1
ATOM 641 N N . GLU A 1 82 ? 1.990 5.478 7.351 1.00 88.25 82 GLU A N 1
ATOM 642 C CA . GLU A 1 82 ? 3.215 5.402 6.549 1.00 88.25 82 GLU A CA 1
ATOM 643 C C . GLU A 1 82 ? 4.322 6.322 7.110 1.00 88.25 82 GLU A C 1
ATOM 645 O O . GLU A 1 82 ? 4.344 7.526 6.841 1.00 88.25 82 GLU A O 1
ATOM 650 N N . PHE A 1 83 ? 5.259 5.829 7.927 1.00 85.44 83 PHE A N 1
ATOM 651 C CA . PHE A 1 83 ? 5.266 4.505 8.564 1.00 85.44 83 PHE A CA 1
ATOM 652 C C . PHE A 1 83 ? 5.555 4.627 10.065 1.00 85.44 83 PHE A C 1
ATOM 654 O O . PHE A 1 83 ? 6.313 5.520 10.457 1.00 85.44 83 PHE A O 1
ATOM 661 N N . PRO A 1 84 ? 5.023 3.728 10.918 1.00 88.06 84 PRO A N 1
ATOM 662 C CA . PRO A 1 84 ? 5.257 3.782 12.354 1.00 88.06 84 PRO A CA 1
ATOM 663 C C . PRO A 1 84 ? 6.760 3.669 12.646 1.00 88.06 84 PRO A C 1
ATOM 665 O O . PRO A 1 84 ? 7.436 2.762 12.153 1.00 88.06 84 PRO A O 1
ATOM 668 N N . GLY A 1 85 ? 7.292 4.598 13.442 1.00 83.31 85 GLY A N 1
ATOM 669 C CA . GLY A 1 85 ? 8.705 4.631 13.818 1.00 83.31 85 GLY A CA 1
ATOM 670 C C . GLY A 1 85 ? 9.648 5.162 12.739 1.00 83.31 85 GLY A C 1
ATOM 671 O O . GLY A 1 85 ? 10.856 5.183 12.965 1.00 83.31 85 GLY A O 1
ATOM 672 N N . MET A 1 86 ? 9.128 5.625 11.597 1.00 77.06 86 MET A N 1
ATOM 673 C CA . MET A 1 86 ? 9.923 6.303 10.576 1.00 77.06 86 MET A CA 1
ATOM 674 C C . MET A 1 86 ? 9.509 7.764 10.457 1.00 77.06 86 MET A C 1
ATOM 676 O O . MET A 1 86 ? 8.410 8.082 10.007 1.00 77.06 86 MET A O 1
ATOM 680 N N . ALA A 1 87 ? 10.426 8.666 10.803 1.00 66.44 87 ALA A N 1
ATOM 681 C CA . ALA A 1 87 ? 10.287 10.058 10.412 1.00 66.44 87 ALA A CA 1
ATOM 682 C C . ALA A 1 87 ? 10.393 10.149 8.886 1.00 66.44 87 ALA A C 1
ATOM 684 O O . ALA A 1 87 ? 11.334 9.628 8.277 1.00 66.44 87 ALA A O 1
ATOM 685 N N . LYS A 1 88 ? 9.447 10.843 8.256 1.00 67.12 88 LYS A N 1
ATOM 686 C CA . LYS A 1 88 ? 9.639 11.296 6.879 1.00 67.12 88 LYS A CA 1
ATOM 687 C C . LYS A 1 88 ? 10.802 12.294 6.863 1.00 67.12 88 LYS A C 1
ATOM 689 O O . LYS A 1 88 ? 11.102 12.938 7.867 1.00 67.12 88 LYS A O 1
ATOM 694 N N . SER A 1 89 ? 11.495 12.395 5.732 1.00 56.41 89 SER A N 1
ATOM 695 C CA . SER A 1 89 ? 12.581 13.366 5.562 1.00 56.41 89 SER A CA 1
ATOM 696 C C . SER A 1 89 ? 12.418 14.135 4.257 1.00 56.41 89 SER A C 1
ATOM 698 O O . SER A 1 89 ? 12.152 13.577 3.195 1.00 56.41 89 SER A O 1
ATOM 700 N N . SER A 1 90 ? 12.497 15.454 4.376 1.00 57.12 90 SER A N 1
ATOM 701 C CA . SER A 1 90 ? 12.293 16.440 3.329 1.00 57.12 90 SER A CA 1
ATOM 702 C C . SER A 1 90 ? 13.505 17.340 3.350 1.00 57.12 90 SER A C 1
ATOM 704 O O . SER A 1 90 ? 14.098 17.605 4.400 1.00 57.12 90 SER A O 1
ATOM 706 N N . LYS A 1 91 ? 13.868 17.836 2.171 1.00 53.69 91 LYS A N 1
ATOM 707 C CA . LYS A 1 91 ? 14.872 18.894 2.060 1.00 53.69 91 LYS A CA 1
ATOM 708 C C . LYS A 1 91 ? 14.374 20.222 2.635 1.00 53.69 91 LYS A C 1
ATOM 710 O O . LYS A 1 91 ? 15.194 21.103 2.851 1.00 53.69 91 LYS A O 1
ATOM 715 N N . ASP A 1 92 ? 13.069 20.350 2.869 1.00 50.38 92 ASP A N 1
ATOM 716 C CA . ASP A 1 92 ? 12.452 21.461 3.586 1.00 50.38 92 ASP A CA 1
ATOM 717 C C . ASP A 1 92 ? 12.404 21.158 5.101 1.00 50.38 92 ASP A C 1
ATOM 719 O O . ASP A 1 92 ? 11.643 20.279 5.524 1.00 50.38 92 ASP A O 1
ATOM 723 N N . PRO A 1 93 ? 13.198 21.857 5.936 1.00 58.09 9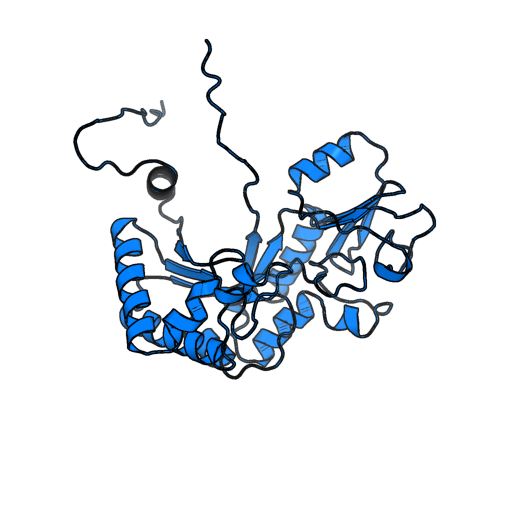3 PRO A N 1
ATOM 724 C CA . PRO A 1 93 ? 13.202 21.669 7.384 1.00 58.09 93 PRO A CA 1
ATOM 725 C C . PRO A 1 93 ? 11.864 21.997 8.054 1.00 58.09 93 PRO A C 1
ATOM 727 O O . PRO A 1 93 ? 11.576 21.427 9.104 1.00 58.09 93 PRO A O 1
ATOM 730 N N . GLU A 1 94 ? 11.040 22.877 7.473 1.00 55.06 94 GLU A N 1
ATOM 731 C CA . GLU A 1 94 ? 9.719 23.207 8.022 1.00 55.06 94 GLU A CA 1
ATOM 732 C C . GLU A 1 94 ? 8.733 22.055 7.818 1.00 55.06 94 GLU A C 1
ATOM 734 O O . GLU A 1 94 ? 7.964 21.739 8.725 1.00 55.06 94 GLU A O 1
ATOM 739 N N . ALA A 1 95 ? 8.820 21.351 6.683 1.00 54.94 95 ALA A N 1
ATOM 740 C CA . ALA A 1 95 ? 8.043 20.135 6.444 1.00 54.94 95 ALA A CA 1
ATOM 741 C C . ALA A 1 95 ? 8.397 19.021 7.448 1.00 54.94 95 ALA A C 1
ATOM 743 O O . ALA A 1 95 ? 7.518 18.293 7.902 1.00 54.94 95 ALA A O 1
ATOM 744 N N . ASN A 1 96 ? 9.665 18.939 7.869 1.00 59.66 96 ASN A N 1
ATOM 745 C CA . ASN A 1 96 ? 10.123 17.934 8.833 1.00 59.66 96 ASN A CA 1
ATOM 746 C C . ASN A 1 96 ? 9.599 18.164 10.263 1.00 59.66 96 ASN A C 1
ATOM 748 O O . ASN A 1 96 ? 9.555 17.217 11.044 1.00 59.66 96 ASN A O 1
ATOM 752 N N . LYS A 1 97 ? 9.185 19.388 10.633 1.00 56.09 97 LYS A N 1
ATOM 753 C CA . LYS A 1 97 ? 8.690 19.690 11.994 1.00 56.09 97 LYS A CA 1
ATOM 754 C C . LYS A 1 97 ? 7.369 18.999 12.323 1.00 56.09 97 LYS A C 1
ATOM 756 O O . LYS A 1 97 ? 7.075 18.769 13.494 1.00 56.09 97 LYS A O 1
ATOM 761 N N . PHE A 1 98 ? 6.577 18.679 11.304 1.00 55.78 98 PHE A N 1
ATOM 762 C CA . PHE A 1 98 ? 5.288 18.009 11.466 1.00 55.78 98 PHE A CA 1
ATOM 763 C C . PHE A 1 98 ? 5.417 16.482 11.457 1.00 55.78 98 PHE A C 1
ATOM 765 O O . PHE A 1 98 ? 4.457 15.783 11.766 1.00 55.78 98 PHE A O 1
ATOM 772 N N . TRP A 1 99 ? 6.605 15.951 11.162 1.00 68.94 99 TRP A N 1
ATOM 773 C CA . TRP A 1 99 ? 6.860 14.521 11.020 1.00 68.94 99 TRP A CA 1
ATOM 774 C C . TRP A 1 99 ? 7.374 13.930 12.320 1.00 68.94 99 TRP A C 1
ATOM 776 O O . TRP A 1 99 ? 8.567 13.711 12.518 1.00 68.94 99 TRP A O 1
ATOM 786 N N . GLN A 1 100 ? 6.433 13.696 13.231 1.00 74.56 100 GLN A N 1
ATOM 787 C CA . GLN A 1 100 ? 6.717 13.051 14.503 1.00 74.56 100 GLN A CA 1
ATOM 788 C C . GLN A 1 100 ? 6.744 11.534 14.327 1.00 74.56 100 GLN A C 1
ATOM 790 O O . GLN A 1 100 ? 5.852 10.948 13.717 1.00 74.56 100 GLN A O 1
ATOM 795 N N . SER A 1 101 ? 7.771 10.907 14.891 1.00 84.19 101 SER A N 1
ATOM 796 C CA . SER A 1 101 ? 7.914 9.455 14.945 1.00 84.19 101 SER A CA 1
ATOM 797 C C . SER A 1 101 ? 8.387 9.033 16.327 1.00 84.19 101 SER A C 1
ATOM 799 O O . SER A 1 101 ? 9.202 9.722 16.946 1.00 84.19 101 SER A O 1
ATOM 801 N N . SER A 1 102 ? 7.957 7.861 16.771 1.00 87.12 102 SER A N 1
ATOM 802 C CA . SER A 1 102 ? 8.402 7.233 18.007 1.00 87.12 102 SER A CA 1
ATOM 803 C C . SER A 1 102 ? 8.824 5.796 17.750 1.00 87.12 102 SER A C 1
ATOM 805 O O . SER A 1 102 ? 8.166 5.057 17.021 1.00 87.12 102 SER A O 1
ATOM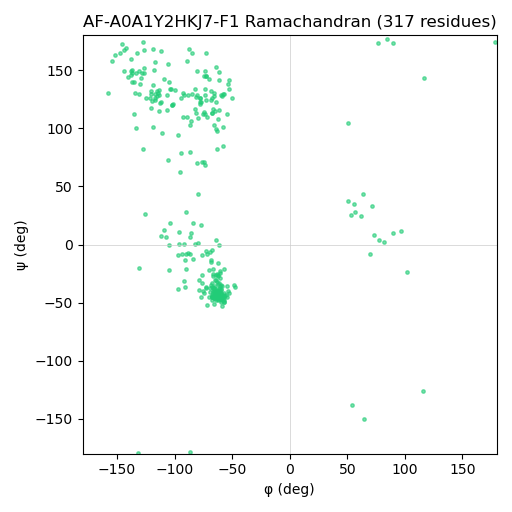 807 N N . VAL A 1 103 ? 9.865 5.343 18.450 1.00 87.94 103 VAL A N 1
ATOM 808 C CA . VAL A 1 103 ? 10.235 3.917 18.489 1.00 87.94 103 VAL A CA 1
ATOM 809 C C . VAL A 1 103 ? 9.088 3.025 18.985 1.00 87.94 103 VAL A C 1
ATOM 811 O O . VAL A 1 103 ? 9.071 1.836 18.685 1.00 87.94 103 VAL A O 1
ATOM 814 N N . ASN A 1 104 ? 8.118 3.607 19.702 1.00 91.94 104 ASN A N 1
ATOM 815 C CA . ASN A 1 104 ? 6.940 2.923 20.227 1.00 91.94 104 ASN A CA 1
ATOM 816 C C . ASN A 1 104 ? 5.726 2.972 19.283 1.00 91.94 104 ASN A C 1
ATOM 818 O O . ASN A 1 104 ? 4.664 2.475 19.652 1.00 91.94 104 ASN A O 1
ATOM 822 N N . ASP A 1 105 ? 5.822 3.587 18.098 1.00 93.56 105 ASP A N 1
ATOM 823 C CA . ASP A 1 105 ? 4.657 3.795 17.223 1.00 93.56 105 ASP A CA 1
ATOM 824 C C . ASP A 1 105 ? 3.977 2.477 16.833 1.00 93.56 105 ASP A C 1
ATOM 826 O O . ASP A 1 105 ? 2.750 2.406 16.785 1.00 93.56 105 ASP A O 1
ATOM 830 N N . TRP A 1 106 ? 4.752 1.410 16.629 1.00 93.44 106 TRP A N 1
ATOM 831 C CA . TRP A 1 106 ? 4.213 0.080 16.349 1.00 93.44 106 TRP A CA 1
ATOM 832 C C . TRP A 1 106 ? 3.416 -0.495 17.525 1.00 93.44 106 TRP A C 1
ATOM 834 O O . TRP A 1 106 ? 2.317 -1.018 17.335 1.00 93.44 106 TRP A O 1
ATOM 844 N N . GLN A 1 107 ? 3.927 -0.368 18.751 1.00 95.38 107 GLN A N 1
ATOM 845 C CA . GLN A 1 107 ? 3.226 -0.790 19.964 1.00 95.38 107 GLN A CA 1
ATOM 846 C C . GLN A 1 107 ? 1.986 0.077 20.214 1.00 95.38 107 GLN A C 1
ATOM 848 O O . GLN A 1 107 ? 0.938 -0.442 20.595 1.00 95.38 107 GLN A O 1
ATOM 853 N N . ASN A 1 108 ? 2.071 1.377 19.937 1.00 97.06 108 ASN A N 1
ATOM 854 C CA . ASN A 1 108 ? 0.960 2.317 20.055 1.00 97.06 108 ASN A CA 1
ATOM 855 C C . ASN A 1 108 ? -0.153 2.016 19.039 1.00 97.06 108 ASN A C 1
ATOM 857 O O . ASN A 1 108 ? -1.328 2.013 19.402 1.00 97.06 108 ASN A O 1
ATOM 861 N N . MET A 1 109 ? 0.203 1.691 17.793 1.00 96.88 109 MET A N 1
ATOM 862 C CA . MET A 1 109 ? -0.737 1.244 16.762 1.00 96.88 109 MET A CA 1
ATOM 863 C C . MET A 1 109 ? -1.385 -0.097 17.141 1.00 96.88 109 MET A C 1
ATOM 865 O O . MET A 1 109 ? -2.600 -0.254 17.030 1.00 96.88 109 MET A O 1
ATOM 869 N N . ALA A 1 110 ? -0.618 -1.057 17.666 1.00 97.19 110 ALA A N 1
ATOM 870 C CA . ALA A 1 110 ? -1.169 -2.317 18.169 1.00 97.19 110 ALA A CA 1
ATOM 871 C C . ALA A 1 110 ? -2.132 -2.122 19.356 1.00 97.19 110 ALA A C 1
ATOM 873 O O . ALA A 1 110 ? -3.178 -2.780 19.419 1.00 97.19 110 ALA A O 1
ATOM 874 N N . ALA A 1 111 ? -1.811 -1.209 20.278 1.00 98.44 111 ALA A N 1
ATOM 875 C CA . ALA A 1 111 ? -2.704 -0.822 21.366 1.00 98.44 111 ALA A CA 1
ATOM 876 C C . ALA A 1 111 ? -3.985 -0.172 20.823 1.00 98.44 111 ALA A C 1
ATOM 878 O O . ALA A 1 111 ? -5.078 -0.544 21.246 1.00 98.44 111 ALA A O 1
ATOM 879 N N . PHE A 1 112 ? -3.869 0.708 19.821 1.00 98.69 112 PHE A N 1
ATOM 880 C CA . PHE A 1 112 ? -5.016 1.326 19.152 1.00 98.69 112 PHE A CA 1
ATOM 881 C C . PHE A 1 112 ? -5.957 0.272 18.568 1.00 98.69 112 PHE A C 1
ATOM 883 O O . PHE A 1 112 ? -7.147 0.295 18.861 1.00 98.69 112 PHE A O 1
ATOM 890 N N . PHE A 1 113 ? -5.443 -0.704 17.815 1.00 98.69 113 PHE A N 1
ATOM 891 C CA . PHE A 1 113 ? -6.295 -1.751 17.244 1.00 98.69 113 PHE A CA 1
ATOM 892 C C . PHE A 1 113 ? -6.919 -2.673 18.294 1.00 98.69 113 PHE A C 1
ATOM 894 O O . PHE A 1 113 ? -7.999 -3.217 18.068 1.00 98.69 113 PHE A O 1
ATOM 901 N N . THR A 1 114 ? -6.269 -2.841 19.446 1.00 98.62 114 THR A N 1
ATOM 902 C CA . THR A 1 114 ? -6.847 -3.575 20.580 1.00 98.62 114 THR A CA 1
ATOM 903 C C . THR A 1 114 ? -8.042 -2.818 21.159 1.00 98.62 114 THR A C 1
ATOM 905 O O . THR A 1 114 ? -9.111 -3.400 21.335 1.00 98.62 114 THR A O 1
ATOM 908 N N . GLU A 1 115 ? -7.889 -1.513 21.389 1.00 98.69 115 GLU A N 1
ATOM 909 C CA . GLU A 1 115 ? -8.961 -0.630 21.865 1.00 98.69 115 GLU A CA 1
ATOM 910 C C . GLU A 1 115 ? -10.104 -0.521 20.839 1.00 98.69 115 GLU A C 1
ATOM 912 O O . GLU A 1 115 ? -11.272 -0.660 21.200 1.00 98.69 115 GLU A O 1
ATOM 917 N N . ALA A 1 116 ? -9.777 -0.369 19.552 1.00 98.69 116 ALA A N 1
ATOM 918 C CA . ALA A 1 116 ? -10.747 -0.314 18.461 1.00 98.69 116 ALA A CA 1
ATOM 919 C C . ALA A 1 116 ? -11.551 -1.615 18.350 1.00 98.69 116 ALA A C 1
ATOM 921 O O . ALA A 1 116 ? -12.776 -1.575 18.267 1.00 98.69 116 ALA A O 1
ATOM 922 N N . ARG A 1 117 ? -10.899 -2.787 18.416 1.00 98.50 117 ARG A N 1
ATOM 923 C CA . ARG A 1 117 ? -11.610 -4.075 18.389 1.00 98.50 117 ARG A CA 1
ATOM 924 C C . ARG A 1 117 ? -12.538 -4.236 19.591 1.00 98.50 117 ARG A C 1
ATOM 926 O O . ARG A 1 117 ? -13.647 -4.740 19.425 1.00 98.50 117 ARG A O 1
ATOM 933 N N . ALA A 1 118 ? -12.111 -3.804 20.778 1.00 98.38 118 ALA A N 1
ATOM 934 C CA . ALA A 1 118 ? -12.946 -3.842 21.975 1.00 98.38 118 ALA A CA 1
ATOM 935 C C . ALA A 1 118 ? -14.186 -2.938 21.848 1.00 98.38 118 ALA A C 1
ATOM 937 O O . ALA A 1 118 ? -15.270 -3.336 22.264 1.00 98.38 118 ALA A O 1
ATOM 938 N N . ALA A 1 119 ? -14.041 -1.754 21.244 1.00 98.25 119 ALA A N 1
ATOM 939 C CA . ALA A 1 119 ? -15.145 -0.818 21.037 1.00 98.25 119 ALA A CA 1
ATOM 940 C C . ALA A 1 119 ? -16.102 -1.254 19.913 1.00 98.25 119 ALA A C 1
ATOM 942 O O . ALA A 1 119 ? -17.319 -1.150 20.050 1.00 98.25 119 ALA A O 1
ATOM 943 N N . TYR A 1 120 ? -15.566 -1.746 18.795 1.00 98.19 120 TYR A N 1
ATOM 944 C CA . TYR A 1 120 ? -16.347 -2.012 17.582 1.00 98.19 120 TYR A CA 1
ATOM 945 C C . TYR A 1 120 ? -16.920 -3.428 17.526 1.00 98.19 120 TYR A C 1
ATOM 947 O O . TYR A 1 120 ? -17.860 -3.692 16.769 1.00 98.19 120 TYR A O 1
ATOM 955 N N . GLY A 1 121 ? -16.344 -4.360 18.290 1.00 96.88 121 GLY A N 1
ATOM 956 C CA . GLY A 1 121 ? -16.655 -5.780 18.189 1.00 96.88 121 GLY A CA 1
ATOM 957 C C . GLY A 1 121 ? -16.481 -6.281 16.754 1.00 96.88 121 GLY A C 1
ATOM 958 O O . GLY A 1 121 ? -15.541 -5.895 16.062 1.00 96.88 121 GLY A O 1
ATOM 959 N N . ASN A 1 122 ? -17.414 -7.110 16.288 1.00 95.75 122 ASN A N 1
ATOM 960 C CA . ASN A 1 122 ? -17.436 -7.627 14.912 1.00 95.75 122 ASN A CA 1
ATOM 961 C C . ASN A 1 122 ? -18.356 -6.815 13.979 1.00 95.75 122 ASN A C 1
ATOM 963 O O . ASN A 1 122 ? -18.657 -7.265 12.876 1.00 95.75 122 ASN A O 1
ATOM 967 N N . LYS A 1 123 ? -18.845 -5.644 14.420 1.00 96.56 123 LYS A N 1
ATOM 968 C CA . LYS A 1 123 ? -19.711 -4.774 13.602 1.00 96.56 123 LYS A CA 1
ATOM 969 C C . LYS A 1 123 ? -18.933 -4.143 12.445 1.00 96.56 123 LYS A C 1
ATOM 971 O O . LYS A 1 123 ? -19.486 -3.995 11.358 1.00 96.56 123 LYS A O 1
ATOM 976 N N . TYR A 1 124 ? -17.676 -3.781 12.698 1.00 98.19 124 TYR A N 1
ATOM 977 C CA . TYR A 1 124 ? -16.793 -3.112 11.750 1.00 98.19 124 TYR A CA 1
ATOM 978 C C . TYR A 1 124 ? -15.558 -3.960 11.460 1.00 98.19 124 TYR A C 1
ATOM 980 O O . TYR A 1 124 ? -14.948 -4.513 12.380 1.00 98.19 124 TYR A O 1
ATOM 988 N N . SER A 1 125 ? -15.176 -4.020 10.185 1.00 98.06 125 SER A N 1
ATOM 989 C CA . SER A 1 125 ? -13.887 -4.572 9.787 1.00 98.06 125 SER A CA 1
ATOM 990 C C . SER A 1 125 ? -12.754 -3.644 10.228 1.00 98.06 125 SER A C 1
ATOM 992 O O . SER A 1 125 ? -12.880 -2.422 10.137 1.00 98.06 125 SER A O 1
ATOM 994 N N . LEU A 1 126 ? -11.636 -4.213 10.667 1.00 98.62 126 LEU A N 1
ATOM 995 C CA . LEU A 1 126 ? -10.404 -3.491 10.971 1.00 98.62 126 LEU A CA 1
ATOM 996 C C . LEU A 1 126 ? -9.289 -3.964 10.050 1.00 98.62 126 LEU A C 1
ATOM 998 O O . LEU A 1 126 ? -8.966 -5.155 10.030 1.00 98.62 126 LEU A O 1
ATOM 1002 N N . SER A 1 127 ? -8.669 -3.031 9.340 1.00 98.19 127 SER A N 1
ATOM 1003 C CA . SER A 1 127 ? -7.483 -3.302 8.539 1.00 98.19 127 SER A CA 1
ATOM 1004 C C . SER A 1 127 ? -6.384 -2.276 8.754 1.00 98.19 127 SER A C 1
ATOM 1006 O O . SER A 1 127 ? -6.587 -1.218 9.351 1.00 98.19 127 SER A O 1
ATOM 1008 N N . ALA A 1 128 ? -5.191 -2.636 8.301 1.00 97.00 128 ALA A N 1
ATOM 1009 C CA . ALA A 1 128 ? -4.087 -1.708 8.174 1.00 97.00 128 ALA A CA 1
ATOM 1010 C C . ALA A 1 128 ? -3.375 -1.948 6.847 1.00 97.00 128 ALA A C 1
ATOM 1012 O O . ALA A 1 128 ? -3.156 -3.107 6.467 1.00 97.00 128 ALA A O 1
ATOM 1013 N N . ALA A 1 129 ? -2.972 -0.867 6.187 1.00 94.62 129 ALA A N 1
ATOM 1014 C CA . ALA A 1 129 ? -1.972 -0.931 5.139 1.00 94.62 129 ALA A CA 1
ATOM 1015 C C . ALA A 1 129 ? -0.589 -1.034 5.791 1.00 94.62 129 ALA A C 1
ATOM 1017 O O . ALA A 1 129 ? -0.196 -0.213 6.619 1.00 94.62 129 ALA A O 1
ATOM 1018 N N . LEU A 1 130 ? 0.122 -2.113 5.475 1.00 91.62 130 LEU A N 1
ATOM 1019 C CA . LEU A 1 130 ? 1.418 -2.442 6.052 1.00 91.62 130 LEU A CA 1
ATOM 1020 C C . LEU A 1 130 ? 2.482 -2.470 4.951 1.00 91.62 130 LEU A C 1
ATOM 1022 O O . LEU A 1 130 ? 2.177 -2.808 3.803 1.00 91.62 130 LEU A O 1
ATOM 1026 N N . PRO A 1 131 ? 3.742 -2.149 5.271 1.00 87.19 131 PRO A N 1
ATOM 1027 C CA . PRO A 1 131 ? 4.799 -2.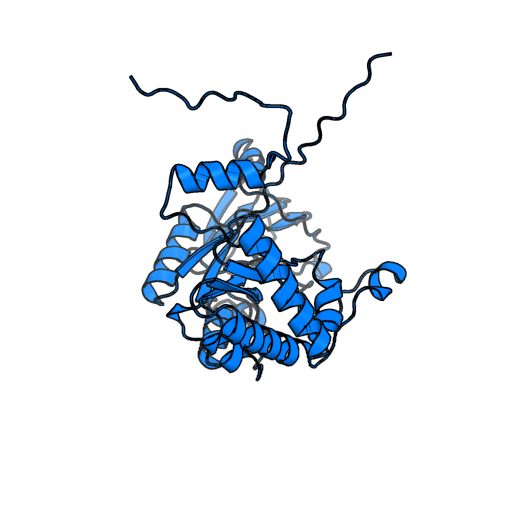114 4.272 1.00 87.19 131 PRO A CA 1
ATOM 1028 C C . PRO A 1 131 ? 5.029 -3.477 3.604 1.00 87.19 131 PRO A C 1
ATOM 1030 O O . PRO A 1 131 ? 5.020 -4.514 4.265 1.00 87.19 131 PRO A O 1
ATOM 1033 N N . GLY A 1 132 ? 5.302 -3.476 2.298 1.00 79.75 132 GLY A N 1
ATOM 1034 C CA . GLY A 1 132 ? 5.685 -4.674 1.536 1.00 79.75 132 GLY A CA 1
ATOM 1035 C C . GLY A 1 132 ? 7.174 -5.016 1.570 1.00 79.75 132 GLY A C 1
ATOM 1036 O O . GLY A 1 132 ? 7.616 -5.877 0.806 1.00 79.75 132 GLY A O 1
ATOM 1037 N N . LEU A 1 133 ? 7.935 -4.335 2.427 1.00 71.81 133 LEU A N 1
ATOM 1038 C CA . LEU A 1 133 ? 9.361 -4.538 2.644 1.00 71.81 133 LEU A CA 1
ATOM 1039 C C . LEU A 1 133 ? 9.616 -5.256 3.973 1.00 71.81 133 LEU A C 1
ATOM 1041 O O . LEU A 1 133 ? 8.814 -5.124 4.899 1.00 71.81 133 LEU A O 1
ATOM 1045 N N . PRO A 1 134 ? 10.747 -5.963 4.107 1.00 64.06 134 PRO A N 1
ATOM 1046 C CA . PRO A 1 134 ? 11.173 -6.497 5.390 1.00 64.06 134 PRO A CA 1
ATOM 1047 C C . PRO A 1 134 ? 11.518 -5.340 6.339 1.00 64.06 134 PRO A C 1
ATOM 1049 O O . PRO A 1 134 ? 12.569 -4.713 6.231 1.00 64.06 134 PRO A O 1
ATOM 1052 N N . PHE A 1 135 ? 10.612 -5.051 7.277 1.00 66.31 135 PHE A N 1
ATOM 1053 C CA . PHE A 1 135 ? 10.799 -4.072 8.362 1.00 66.31 135 PHE A CA 1
ATOM 1054 C C . PHE A 1 135 ? 11.488 -4.679 9.598 1.00 66.31 135 PHE A C 1
ATOM 1056 O O . PHE A 1 135 ? 11.626 -4.022 10.630 1.00 66.31 135 PHE A O 1
ATOM 1063 N N . GLY A 1 136 ? 11.933 -5.935 9.495 1.00 64.44 136 GLY A N 1
ATOM 1064 C CA . GLY A 1 136 ? 12.477 -6.704 10.607 1.00 64.44 136 GLY A CA 1
ATOM 1065 C C . GLY A 1 136 ? 11.399 -7.229 11.561 1.00 64.44 136 GLY A C 1
ATOM 1066 O O . GLY A 1 136 ? 10.205 -6.933 11.445 1.00 64.44 136 GLY A O 1
ATOM 1067 N N . ALA A 1 137 ? 11.831 -8.047 12.522 1.00 67.06 137 ALA A N 1
ATOM 1068 C CA . ALA A 1 137 ? 10.949 -8.586 13.549 1.00 67.06 137 ALA A CA 1
ATOM 1069 C C . ALA A 1 137 ? 10.397 -7.451 14.427 1.00 67.06 137 ALA A C 1
ATOM 1071 O O . ALA A 1 137 ? 11.157 -6.716 15.055 1.00 67.06 137 ALA A O 1
ATOM 1072 N N . ASN A 1 138 ? 9.070 -7.332 14.501 1.00 78.00 138 ASN A N 1
ATOM 1073 C CA . ASN A 1 138 ? 8.390 -6.360 15.353 1.00 78.00 138 ASN A CA 1
ATOM 1074 C C . ASN A 1 138 ? 7.479 -7.069 16.354 1.00 78.00 138 ASN A C 1
ATOM 1076 O O . ASN A 1 138 ? 6.636 -7.888 15.986 1.00 78.00 138 ASN A O 1
ATOM 1080 N N . THR A 1 139 ? 7.609 -6.716 17.630 1.00 83.31 139 THR A N 1
ATOM 1081 C CA . THR A 1 139 ? 6.809 -7.303 18.712 1.00 83.31 139 THR A CA 1
ATOM 1082 C C . THR A 1 139 ? 5.329 -6.911 18.654 1.00 83.31 139 THR A C 1
ATOM 1084 O O . THR A 1 139 ? 4.505 -7.551 19.305 1.00 83.31 139 THR A O 1
ATOM 1087 N N . ALA A 1 140 ? 4.963 -5.908 17.848 1.00 89.56 140 ALA A N 1
ATOM 1088 C CA . ALA A 1 140 ? 3.579 -5.510 17.610 1.00 89.56 140 ALA A CA 1
ATOM 1089 C C . ALA A 1 140 ? 2.814 -6.458 16.665 1.00 89.56 140 ALA A C 1
ATOM 1091 O O . ALA A 1 140 ? 1.589 -6.569 16.785 1.00 89.56 140 ALA A O 1
ATOM 1092 N N . TRP A 1 141 ? 3.503 -7.168 15.757 1.00 89.56 141 TRP A N 1
ATOM 1093 C CA . TRP A 1 141 ? 2.865 -7.980 14.710 1.00 89.56 141 TRP A CA 1
ATOM 1094 C C . TRP A 1 141 ? 1.895 -9.047 15.242 1.00 89.56 141 TRP A C 1
ATOM 1096 O O . TRP A 1 141 ? 0.767 -9.093 14.745 1.00 89.56 141 TRP A O 1
ATOM 1106 N N . PRO A 1 142 ? 2.220 -9.841 16.288 1.00 92.38 142 PRO A N 1
ATOM 1107 C CA . PRO A 1 142 ? 1.266 -10.802 16.841 1.00 92.38 142 PRO A CA 1
ATOM 1108 C C . PRO A 1 142 ? -0.021 -10.148 17.354 1.00 92.38 142 PRO A C 1
ATOM 1110 O O . PRO A 1 142 ? -1.096 -10.739 17.277 1.00 92.38 142 PRO A O 1
ATOM 1113 N N . SER A 1 143 ? 0.077 -8.933 17.906 1.00 95.31 143 SER A N 1
ATOM 1114 C CA . SER A 1 143 ? -1.092 -8.201 18.397 1.00 95.31 143 SER A CA 1
ATOM 1115 C C . SER A 1 143 ? -1.975 -7.739 17.246 1.00 95.31 143 SER A C 1
ATOM 1117 O O . SER A 1 143 ? -3.182 -7.967 17.289 1.00 95.31 143 SER A O 1
ATOM 1119 N N . LEU A 1 144 ? -1.373 -7.185 16.190 1.00 94.62 144 LEU A N 1
ATOM 1120 C CA . LEU A 1 144 ? -2.078 -6.813 14.961 1.00 94.62 144 LEU A CA 1
ATOM 1121 C C . LEU A 1 144 ? -2.743 -8.031 14.300 1.00 94.62 144 LEU A C 1
ATOM 1123 O O . LEU A 1 144 ? -3.913 -7.972 13.935 1.00 94.62 144 LEU A O 1
ATOM 1127 N N . GLY A 1 145 ? -2.056 -9.176 14.235 1.00 94.12 145 GLY A N 1
ATOM 1128 C CA . GLY A 1 145 ? -2.617 -10.419 13.693 1.00 94.12 145 GLY A CA 1
ATOM 1129 C C . GLY A 1 145 ? -3.853 -10.931 14.446 1.00 94.12 145 GLY A C 1
ATOM 1130 O O . GLY A 1 145 ? -4.729 -11.564 13.846 1.00 94.12 145 GLY A O 1
ATOM 1131 N N . ARG A 1 146 ? -3.973 -10.632 15.748 1.00 95.19 146 ARG A N 1
ATOM 1132 C CA . ARG A 1 146 ? -5.166 -10.956 16.548 1.00 95.19 146 ARG A CA 1
ATOM 1133 C C . ARG A 1 146 ? -6.316 -9.978 16.317 1.00 95.19 146 ARG A C 1
ATOM 1135 O O . ARG A 1 146 ? -7.459 -10.421 16.272 1.00 95.19 146 ARG A O 1
ATOM 1142 N N . THR A 1 147 ? -6.033 -8.685 16.183 1.00 97.25 147 THR A N 1
ATOM 1143 C CA . THR A 1 147 ? -7.058 -7.626 16.189 1.00 97.25 147 THR A CA 1
ATOM 1144 C C . THR A 1 147 ? -7.594 -7.271 14.805 1.00 97.25 147 THR A C 1
ATOM 1146 O O . THR A 1 147 ? -8.793 -7.010 14.682 1.00 97.25 147 THR A O 1
ATOM 1149 N N . LEU A 1 148 ? -6.748 -7.287 13.773 1.00 97.44 148 LEU A N 1
ATOM 1150 C CA . LEU A 1 148 ? -7.135 -6.992 12.392 1.00 97.44 148 LEU A CA 1
ATOM 1151 C C . LEU A 1 148 ? -7.961 -8.132 11.791 1.00 97.44 148 LEU A C 1
ATOM 1153 O O . LEU A 1 148 ? -7.694 -9.303 12.063 1.00 97.44 148 LEU A O 1
ATOM 1157 N N . ASP A 1 149 ? -8.928 -7.806 10.938 1.00 97.25 149 ASP A N 1
ATOM 1158 C CA . ASP A 1 149 ? -9.571 -8.786 10.056 1.00 97.25 149 ASP A CA 1
ATOM 1159 C C . ASP A 1 149 ? -8.643 -9.149 8.899 1.00 97.25 149 ASP A C 1
ATOM 1161 O O . ASP A 1 149 ? -8.524 -10.321 8.546 1.00 97.25 149 ASP A O 1
ATOM 1165 N N . TYR A 1 150 ? -7.943 -8.153 8.354 1.00 96.19 150 TYR A N 1
ATOM 1166 C CA . TYR A 1 150 ? -6.929 -8.346 7.328 1.00 96.19 150 TYR A CA 1
ATOM 1167 C C . TYR A 1 150 ? -5.887 -7.221 7.326 1.00 96.19 150 TYR A C 1
ATOM 1169 O O . TYR A 1 150 ? -6.142 -6.114 7.792 1.00 96.19 150 TYR A O 1
ATOM 1177 N N . ALA A 1 151 ? -4.709 -7.503 6.778 1.00 94.88 151 ALA A N 1
ATOM 1178 C CA . ALA A 1 151 ? -3.657 -6.529 6.526 1.00 94.88 151 ALA A CA 1
ATOM 1179 C C . ALA A 1 151 ? -3.414 -6.401 5.019 1.00 94.88 151 ALA A C 1
ATOM 1181 O O . ALA A 1 151 ? -3.202 -7.399 4.326 1.00 94.88 151 ALA A O 1
ATOM 1182 N N . LEU A 1 152 ? -3.449 -5.169 4.517 1.00 94.88 152 LEU A N 1
ATOM 1183 C CA . LEU A 1 152 ? -3.164 -4.831 3.128 1.00 94.88 152 LEU A CA 1
ATOM 1184 C C . LEU A 1 152 ? -1.657 -4.637 2.985 1.00 94.88 152 LEU A C 1
ATOM 1186 O O . LEU A 1 152 ? -1.115 -3.614 3.389 1.00 94.88 152 LEU A O 1
ATOM 1190 N N . ILE A 1 153 ? -0.958 -5.623 2.431 1.00 92.12 153 ILE A N 1
ATOM 1191 C CA . ILE A 1 153 ? 0.491 -5.520 2.267 1.00 92.12 153 ILE A CA 1
ATOM 1192 C C . ILE A 1 153 ? 0.782 -4.722 1.001 1.00 92.12 153 ILE A C 1
ATOM 1194 O O . ILE A 1 153 ? 0.454 -5.161 -0.106 1.00 92.12 153 ILE A O 1
ATOM 1198 N N . MET A 1 154 ? 1.419 -3.564 1.165 1.00 89.94 154 MET A N 1
ATOM 1199 C CA . MET A 1 154 ? 1.841 -2.665 0.090 1.00 89.94 154 MET A CA 1
ATOM 1200 C C . MET A 1 154 ? 3.044 -3.242 -0.655 1.00 89.94 154 MET A C 1
ATOM 1202 O O . MET A 1 154 ? 4.165 -2.755 -0.554 1.00 89.94 154 MET A O 1
ATOM 1206 N N . ALA A 1 155 ? 2.809 -4.339 -1.371 1.00 87.44 155 ALA A N 1
ATOM 1207 C CA . ALA A 1 155 ? 3.810 -5.167 -2.034 1.00 87.44 155 ALA A CA 1
ATOM 1208 C C . ALA A 1 155 ? 4.277 -4.558 -3.377 1.00 87.44 155 ALA A C 1
ATOM 1210 O O . ALA A 1 155 ? 4.372 -5.228 -4.410 1.00 87.44 155 ALA A O 1
ATOM 1211 N N . TYR A 1 156 ? 4.509 -3.249 -3.353 1.00 85.50 156 TYR A N 1
ATOM 1212 C CA . TYR A 1 156 ? 4.871 -2.383 -4.463 1.00 85.50 156 TYR A CA 1
ATOM 1213 C C . TYR A 1 156 ? 5.788 -1.266 -3.968 1.00 85.50 156 TYR A C 1
ATOM 1215 O O . TYR A 1 156 ? 5.931 -1.042 -2.773 1.00 85.50 156 TYR A O 1
ATOM 1223 N N . GLU A 1 157 ? 6.450 -0.5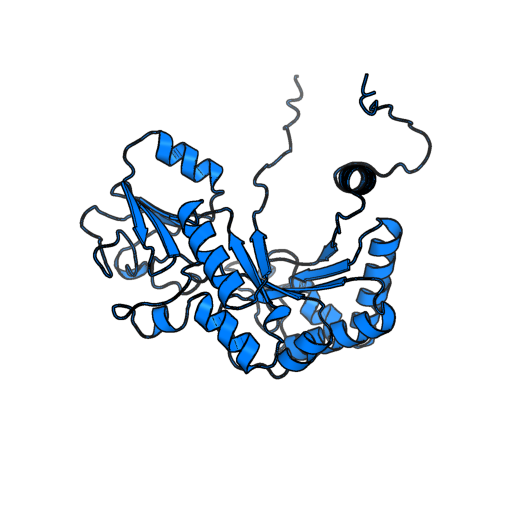80 -4.902 1.00 76.88 157 GLU A N 1
ATOM 1224 C CA . GLU A 1 157 ? 7.452 0.445 -4.581 1.00 76.88 157 GLU A CA 1
ATOM 1225 C C . GLU A 1 157 ? 8.564 -0.037 -3.636 1.00 76.88 157 GLU A C 1
ATOM 1227 O O . GLU A 1 157 ? 9.286 0.753 -3.042 1.00 76.88 157 GLU A O 1
ATOM 1232 N N . ASN A 1 158 ? 8.850 -1.338 -3.610 1.00 67.69 158 ASN A N 1
ATOM 1233 C CA . ASN A 1 158 ? 9.999 -1.906 -2.906 1.00 67.69 158 ASN A CA 1
ATOM 1234 C C . ASN A 1 158 ? 11.354 -1.390 -3.441 1.00 67.69 158 ASN A C 1
ATOM 1236 O O . ASN A 1 158 ? 12.403 -1.754 -2.933 1.00 67.69 158 ASN A O 1
ATOM 1240 N N . ASN A 1 159 ? 11.366 -0.520 -4.459 1.00 61.97 159 ASN A N 1
ATOM 1241 C CA . ASN A 1 159 ? 12.542 0.152 -5.024 1.00 61.97 159 ASN A CA 1
ATOM 1242 C C . ASN A 1 159 ? 12.976 1.422 -4.282 1.00 61.97 159 ASN A C 1
ATOM 1244 O O . ASN A 1 159 ? 13.707 2.242 -4.838 1.00 61.97 159 ASN A O 1
ATOM 1248 N N . HIS A 1 160 ? 12.539 1.596 -3.035 1.00 53.78 160 HIS A N 1
ATOM 1249 C CA . HIS A 1 160 ? 12.977 2.694 -2.174 1.00 53.78 160 HIS A CA 1
ATOM 1250 C C . HIS A 1 160 ? 14.454 2.603 -1.749 1.00 53.78 160 HIS A C 1
ATOM 1252 O O . HIS A 1 160 ? 14.969 3.557 -1.171 1.00 53.78 160 HIS A O 1
ATOM 1258 N N . MET A 1 161 ? 15.176 1.528 -2.093 1.00 53.84 161 MET A N 1
ATOM 1259 C CA . MET A 1 161 ? 16.639 1.535 -2.030 1.00 53.84 161 MET A CA 1
ATOM 1260 C C . MET A 1 161 ? 17.208 2.384 -3.187 1.00 53.84 161 MET A C 1
ATOM 1262 O O . MET A 1 161 ? 17.108 1.990 -4.349 1.00 53.84 161 MET A O 1
ATOM 1266 N N . PRO A 1 162 ? 17.835 3.544 -2.910 1.00 53.22 162 PRO A N 1
ATOM 1267 C CA . PRO A 1 162 ? 18.147 4.576 -3.907 1.00 53.22 162 PRO A CA 1
ATOM 1268 C C . PRO A 1 162 ? 19.361 4.247 -4.787 1.00 53.22 162 PRO A C 1
ATOM 1270 O O . PRO A 1 162 ? 19.955 5.149 -5.383 1.00 53.22 162 PRO A O 1
ATOM 1273 N N . THR A 1 163 ? 19.788 2.988 -4.820 1.00 61.41 163 THR A N 1
ATOM 1274 C CA . THR A 1 163 ? 20.982 2.573 -5.549 1.00 61.41 163 THR A CA 1
ATOM 1275 C C . THR A 1 163 ? 20.653 1.847 -6.834 1.00 61.41 163 THR A C 1
ATOM 1277 O O . THR A 1 163 ? 21.513 1.859 -7.699 1.00 61.41 163 THR A O 1
ATOM 1280 N N . ARG A 1 164 ? 19.459 1.256 -7.026 1.00 73.06 164 ARG A N 1
ATOM 1281 C CA . ARG A 1 164 ? 19.196 0.432 -8.220 1.00 73.06 164 ARG A CA 1
ATOM 1282 C C . ARG A 1 164 ? 17.819 0.577 -8.847 1.00 73.06 164 ARG A C 1
ATOM 1284 O O . ARG A 1 164 ? 16.806 0.707 -8.167 1.00 73.06 164 ARG A O 1
ATOM 1291 N N . ALA A 1 165 ? 17.798 0.501 -10.172 1.00 68.25 165 ALA A N 1
ATOM 1292 C CA . ALA A 1 165 ? 16.589 0.426 -10.962 1.00 68.25 165 ALA A CA 1
ATOM 1293 C C . ALA A 1 165 ? 16.056 -1.012 -10.940 1.00 68.25 165 ALA A C 1
ATOM 1295 O O . ALA A 1 165 ? 16.638 -1.911 -11.535 1.00 68.25 165 ALA A O 1
ATOM 1296 N N . TRP A 1 166 ? 14.943 -1.246 -10.251 1.00 72.12 166 TRP A N 1
ATOM 1297 C CA . TRP A 1 166 ? 14.200 -2.505 -10.332 1.00 72.12 166 TRP A CA 1
ATOM 1298 C C . TRP A 1 166 ? 12.692 -2.241 -10.278 1.00 72.12 166 TRP A C 1
ATOM 1300 O O . TRP A 1 166 ? 12.244 -1.141 -9.918 1.00 72.12 166 TRP A O 1
ATOM 1310 N N . GLY A 1 167 ? 11.895 -3.269 -10.570 1.00 64.25 167 GLY A N 1
ATOM 1311 C CA . GLY A 1 167 ? 10.455 -3.236 -10.336 1.00 64.25 167 GLY A CA 1
ATOM 1312 C C . GLY A 1 167 ? 10.142 -3.393 -8.855 1.00 64.25 167 GLY A C 1
ATOM 1313 O O . GLY A 1 167 ? 10.343 -4.464 -8.301 1.00 64.25 167 GLY A O 1
ATOM 1314 N N . GLY A 1 168 ? 9.613 -2.351 -8.210 1.00 69.44 168 GLY A N 1
ATOM 1315 C CA . GLY A 1 168 ? 9.276 -2.378 -6.779 1.00 69.44 168 GLY A CA 1
ATOM 1316 C C . GLY A 1 168 ? 8.169 -3.368 -6.382 1.00 69.44 168 GLY A C 1
ATOM 1317 O O . GLY A 1 168 ? 7.772 -3.380 -5.230 1.00 69.44 168 GLY A O 1
ATOM 1318 N N . GLY A 1 169 ? 7.653 -4.173 -7.310 1.00 80.25 169 GLY A N 1
ATOM 1319 C CA . GLY A 1 169 ? 6.641 -5.200 -7.064 1.00 80.25 169 GLY A CA 1
ATOM 1320 C C . GLY A 1 169 ? 7.056 -6.586 -7.557 1.00 80.25 169 GLY A C 1
ATOM 1321 O O . GLY A 1 169 ? 6.186 -7.371 -7.921 1.00 80.25 169 GLY A O 1
ATOM 1322 N N . THR A 1 170 ? 8.352 -6.897 -7.653 1.00 88.94 170 THR A N 1
ATOM 1323 C CA . THR A 1 170 ? 8.810 -8.252 -8.006 1.00 88.94 170 THR A CA 1
ATOM 1324 C C . THR A 1 170 ? 8.296 -9.278 -6.998 1.00 88.94 170 THR A C 1
ATOM 1326 O O . THR A 1 170 ? 8.450 -9.137 -5.786 1.00 88.94 170 THR A O 1
ATOM 1329 N N . LEU A 1 171 ? 7.662 -10.333 -7.507 1.00 90.81 171 LEU A N 1
ATOM 1330 C CA . LEU A 1 171 ? 6.988 -11.337 -6.697 1.00 90.81 171 LEU A CA 1
ATOM 1331 C C . LEU A 1 171 ? 7.965 -12.147 -5.837 1.00 90.81 171 LEU A C 1
ATOM 1333 O O . LEU A 1 171 ? 7.709 -12.393 -4.664 1.00 90.81 171 LEU A O 1
ATOM 1337 N N . ARG A 1 172 ? 9.065 -12.596 -6.434 1.00 89.88 172 ARG A N 1
ATOM 1338 C CA . ARG A 1 172 ? 10.061 -13.465 -5.801 1.00 89.88 172 ARG A CA 1
ATOM 1339 C C . ARG A 1 172 ? 11.426 -13.227 -6.427 1.00 89.88 172 ARG A C 1
ATOM 1341 O O . ARG A 1 172 ? 11.504 -12.684 -7.530 1.00 89.88 172 ARG A O 1
ATOM 1348 N N . SER A 1 173 ? 12.461 -13.677 -5.737 1.00 87.50 173 SER A N 1
ATOM 1349 C CA . SER A 1 173 ? 13.819 -13.690 -6.261 1.00 87.50 173 SER A CA 1
ATOM 1350 C C . SER A 1 173 ? 14.121 -14.934 -7.104 1.00 87.50 173 SER A C 1
ATOM 1352 O O . SER A 1 173 ? 13.392 -15.930 -7.066 1.00 87.50 173 SER A O 1
ATOM 1354 N N . VAL A 1 174 ? 15.209 -14.875 -7.869 1.00 89.31 174 VAL A N 1
ATOM 1355 C CA . VAL A 1 174 ? 15.797 -15.992 -8.626 1.00 89.31 174 VAL A CA 1
ATOM 1356 C C . VAL A 1 174 ? 17.286 -16.150 -8.301 1.00 89.31 174 VAL A C 1
ATOM 1358 O O . VAL A 1 174 ? 17.866 -15.339 -7.589 1.00 89.31 174 VAL A O 1
ATOM 1361 N N . GLU A 1 175 ? 17.933 -17.191 -8.829 1.00 87.44 175 GLU A N 1
ATOM 1362 C CA . GLU A 1 175 ? 19.320 -17.514 -8.463 1.00 87.44 175 GLU A CA 1
ATOM 1363 C C . GLU A 1 175 ? 20.328 -16.406 -8.798 1.00 87.44 175 GLU A C 1
ATOM 1365 O O . GLU A 1 175 ? 21.238 -16.147 -8.015 1.00 87.44 175 GLU A O 1
ATOM 1370 N N . SER A 1 176 ? 20.137 -15.718 -9.928 1.00 84.50 176 SER A N 1
ATOM 1371 C CA . SER A 1 176 ? 20.992 -14.607 -10.360 1.00 84.50 176 SER A CA 1
ATOM 1372 C C . SER A 1 176 ? 20.798 -13.323 -9.546 1.00 84.50 176 SER A C 1
ATOM 1374 O O . SER A 1 176 ? 21.548 -12.363 -9.747 1.00 84.50 176 SER A O 1
ATOM 1376 N N . ASP A 1 177 ? 19.829 -13.299 -8.627 1.00 84.50 177 ASP A N 1
ATOM 1377 C CA . ASP A 1 177 ? 19.635 -12.196 -7.698 1.00 84.50 177 ASP A CA 1
ATOM 1378 C C . ASP A 1 177 ? 20.708 -12.212 -6.603 1.00 84.50 177 ASP A C 1
ATOM 1380 O O . ASP A 1 177 ? 21.146 -13.249 -6.103 1.00 84.50 177 ASP A O 1
ATOM 1384 N N . ASP A 1 178 ? 21.117 -11.028 -6.180 1.00 81.31 178 ASP A N 1
ATOM 1385 C CA . ASP A 1 178 ? 22.014 -10.835 -5.056 1.00 81.31 178 ASP A CA 1
ATOM 1386 C C . ASP A 1 178 ? 21.260 -10.763 -3.733 1.00 81.31 178 ASP A C 1
ATOM 1388 O O . ASP A 1 178 ? 20.038 -10.884 -3.664 1.00 81.31 178 ASP A O 1
ATOM 1392 N N . SER A 1 179 ? 22.015 -10.560 -2.655 1.00 82.62 179 SER A N 1
ATOM 1393 C CA . SER A 1 179 ? 21.484 -10.513 -1.295 1.00 82.62 179 SER A CA 1
ATOM 1394 C C . SER A 1 179 ? 20.357 -9.496 -1.124 1.00 82.62 179 SER A C 1
ATOM 1396 O O . SER A 1 179 ? 19.405 -9.767 -0.399 1.00 82.62 179 SER A O 1
ATOM 1398 N N . VAL A 1 180 ? 20.433 -8.354 -1.807 1.00 79.44 180 VAL A N 1
ATOM 1399 C CA . VAL A 1 180 ? 19.421 -7.303 -1.709 1.00 79.44 180 VAL A CA 1
ATOM 1400 C C . VAL A 1 180 ? 18.137 -7.739 -2.421 1.00 79.44 180 VAL A C 1
ATOM 1402 O O . VAL A 1 180 ? 17.078 -7.768 -1.808 1.00 79.44 180 VAL A O 1
ATOM 1405 N N . GLU A 1 181 ? 18.204 -8.178 -3.676 1.00 79.38 181 GLU A N 1
ATOM 1406 C CA . GLU A 1 181 ? 17.011 -8.639 -4.413 1.00 79.38 181 GLU A CA 1
ATOM 1407 C C . GLU A 1 181 ? 16.365 -9.892 -3.791 1.00 79.38 181 GLU A C 1
ATOM 1409 O O . GLU A 1 181 ? 15.138 -10.045 -3.794 1.00 79.38 181 GLU A O 1
ATOM 1414 N N . LYS A 1 182 ? 17.172 -10.753 -3.158 1.00 83.38 182 LYS A N 1
ATOM 1415 C CA . LYS A 1 182 ? 16.686 -11.918 -2.403 1.00 83.38 182 LYS A CA 1
ATOM 1416 C C . LYS A 1 182 ? 15.836 -11.549 -1.184 1.00 83.38 182 LYS A C 1
ATOM 1418 O O . LYS A 1 182 ? 14.969 -12.338 -0.816 1.00 83.38 182 LYS A O 1
ATOM 1423 N N . ILE A 1 183 ? 16.038 -10.364 -0.612 1.00 81.38 183 ILE A N 1
ATOM 1424 C CA . ILE A 1 183 ? 15.320 -9.868 0.572 1.00 81.38 183 ILE A CA 1
ATOM 1425 C C . ILE A 1 183 ? 14.148 -8.953 0.173 1.00 81.38 183 ILE A C 1
ATOM 1427 O O . ILE A 1 183 ? 13.074 -9.011 0.762 1.00 81.38 183 ILE A O 1
ATOM 1431 N N . TYR A 1 184 ? 14.321 -8.124 -0.856 1.00 80.69 184 TYR A N 1
ATOM 1432 C CA . TYR A 1 184 ? 13.368 -7.079 -1.243 1.00 80.69 184 TYR A CA 1
ATOM 1433 C C . TYR A 1 184 ? 12.415 -7.549 -2.353 1.00 80.69 184 TYR A C 1
ATOM 1435 O O . TYR A 1 184 ? 12.385 -7.009 -3.459 1.00 80.69 184 TYR A O 1
ATOM 1443 N N . ASN A 1 185 ? 11.613 -8.566 -2.050 1.00 86.06 185 ASN A N 1
ATOM 1444 C CA . ASN A 1 185 ? 10.562 -9.070 -2.934 1.00 86.06 185 ASN A CA 1
ATOM 1445 C C . ASN A 1 185 ? 9.288 -9.387 -2.141 1.00 86.06 185 ASN A C 1
ATOM 1447 O O . ASN A 1 185 ? 9.326 -9.589 -0.927 1.00 86.06 185 ASN A O 1
ATOM 1451 N N . VAL A 1 186 ? 8.155 -9.438 -2.843 1.00 88.62 186 VAL A N 1
ATOM 1452 C CA . VAL A 1 186 ? 6.827 -9.645 -2.243 1.00 88.62 186 VAL A CA 1
ATOM 1453 C C . VAL A 1 186 ? 6.776 -10.904 -1.378 1.00 88.62 186 VAL A C 1
ATOM 1455 O O . VAL A 1 186 ? 6.232 -10.867 -0.276 1.00 88.62 186 VAL A O 1
ATOM 1458 N N . LYS A 1 187 ? 7.323 -12.025 -1.864 1.00 90.12 187 LYS A N 1
ATOM 1459 C CA . LYS A 1 187 ? 7.287 -13.301 -1.148 1.00 90.12 187 LYS A CA 1
ATOM 1460 C C . LYS A 1 187 ? 8.023 -13.213 0.187 1.00 90.12 187 LYS A C 1
ATOM 1462 O O . LYS A 1 187 ? 7.460 -13.621 1.196 1.00 90.12 187 LYS A O 1
ATOM 1467 N N . ALA A 1 188 ? 9.238 -12.665 0.190 1.00 87.62 188 ALA A N 1
ATOM 1468 C CA . ALA A 1 188 ? 10.024 -12.497 1.409 1.00 87.62 188 ALA A CA 1
ATOM 1469 C C . ALA A 1 188 ? 9.280 -11.643 2.451 1.00 87.62 188 ALA A C 1
ATOM 1471 O O . ALA A 1 188 ? 9.115 -12.079 3.585 1.00 87.62 188 ALA A O 1
ATOM 1472 N N . GLY A 1 189 ? 8.727 -10.491 2.047 1.00 86.31 189 GLY A N 1
ATOM 1473 C CA . GLY A 1 189 ? 7.953 -9.637 2.956 1.00 86.31 189 GLY A CA 1
ATOM 1474 C C . GLY A 1 189 ? 6.704 -10.326 3.522 1.00 86.31 189 GLY A C 1
ATOM 1475 O O . GLY A 1 189 ? 6.407 -10.206 4.707 1.00 86.31 189 GLY A O 1
ATOM 1476 N N . MET A 1 190 ? 5.986 -11.099 2.702 1.00 89.12 190 MET A N 1
ATOM 1477 C CA . MET A 1 190 ? 4.835 -11.888 3.162 1.00 89.12 190 MET A CA 1
ATOM 1478 C C . MET A 1 190 ? 5.231 -12.965 4.176 1.00 89.12 190 MET A C 1
ATOM 1480 O O . MET A 1 190 ? 4.537 -13.155 5.176 1.00 89.12 190 MET A O 1
ATOM 1484 N N . ASP A 1 191 ? 6.332 -13.673 3.926 1.00 89.44 191 ASP A N 1
ATOM 1485 C CA . ASP A 1 191 ? 6.809 -14.721 4.825 1.00 89.44 191 ASP A CA 1
ATOM 1486 C C . ASP A 1 191 ? 7.290 -14.152 6.165 1.00 89.44 191 ASP A C 1
ATOM 1488 O O . ASP A 1 191 ? 7.036 -14.776 7.196 1.00 89.44 191 ASP A O 1
ATOM 1492 N N . ASP A 1 192 ? 7.865 -12.948 6.183 1.00 88.06 192 ASP A N 1
ATOM 1493 C CA . ASP A 1 192 ? 8.238 -12.251 7.419 1.00 88.06 192 ASP A CA 1
ATOM 1494 C C . ASP A 1 192 ? 7.022 -11.958 8.309 1.00 88.06 192 ASP A C 1
ATOM 1496 O O . ASP A 1 192 ? 7.068 -12.197 9.517 1.00 88.06 192 ASP A O 1
ATOM 1500 N N . TYR A 1 193 ? 5.898 -11.512 7.734 1.00 90.38 193 TYR A N 1
ATOM 1501 C CA . TYR A 1 193 ? 4.659 -11.308 8.497 1.00 90.38 193 TYR A CA 1
ATOM 1502 C C . TYR A 1 193 ? 4.126 -12.602 9.105 1.00 90.38 193 TYR A C 1
ATOM 1504 O O . TYR A 1 193 ? 3.668 -12.612 10.253 1.00 90.38 193 TYR A O 1
ATOM 1512 N N . VAL A 1 194 ? 4.194 -13.698 8.348 1.00 90.94 194 VAL A N 1
ATOM 1513 C CA . VAL A 1 194 ? 3.761 -15.012 8.830 1.00 90.94 194 VAL A CA 1
ATOM 1514 C C . VAL A 1 194 ? 4.690 -15.514 9.932 1.00 90.94 194 VAL A C 1
ATOM 1516 O O . VAL A 1 194 ? 4.206 -15.965 10.970 1.00 90.94 194 VAL A O 1
ATOM 1519 N N . ALA A 1 195 ? 6.006 -15.386 9.755 1.00 89.81 195 ALA A N 1
ATOM 1520 C CA . ALA A 1 195 ? 6.999 -15.742 10.767 1.00 89.81 195 ALA A CA 1
ATOM 1521 C C . ALA A 1 195 ? 6.846 -14.901 12.046 1.00 89.81 195 ALA A C 1
ATOM 1523 O O . ALA A 1 195 ? 7.040 -15.409 13.150 1.00 89.81 195 ALA A O 1
ATOM 1524 N N . ALA A 1 196 ? 6.427 -13.641 11.912 1.00 87.81 196 ALA A N 1
ATOM 1525 C CA . ALA A 1 196 ? 6.134 -12.746 13.025 1.00 87.81 196 ALA A CA 1
ATOM 1526 C C . ALA A 1 196 ? 4.752 -12.968 13.673 1.00 87.81 196 ALA A C 1
ATOM 1528 O O . ALA A 1 196 ? 4.403 -12.268 14.624 1.00 87.81 196 ALA A O 1
ATOM 1529 N N . GLY A 1 197 ? 3.964 -13.939 13.198 1.00 89.00 197 GLY A N 1
ATOM 1530 C CA . GLY A 1 197 ? 2.729 -14.380 13.846 1.00 89.00 197 GLY A CA 1
ATOM 1531 C C . GLY A 1 197 ? 1.434 -13.763 13.314 1.00 89.00 197 GLY A C 1
ATOM 1532 O O . GLY A 1 197 ? 0.390 -13.948 13.943 1.00 89.00 197 GLY A O 1
ATOM 1533 N N . ILE A 1 198 ? 1.451 -13.064 12.172 1.00 92.25 198 ILE A N 1
ATOM 1534 C CA . ILE A 1 198 ? 0.205 -12.697 11.485 1.00 92.25 198 ILE A CA 1
ATOM 1535 C C . ILE A 1 198 ? -0.320 -13.924 10.723 1.00 92.25 198 ILE A C 1
ATOM 1537 O O . ILE A 1 198 ? 0.410 -14.499 9.913 1.00 92.25 198 ILE A O 1
ATOM 1541 N N . PRO A 1 199 ? -1.581 -14.348 10.937 1.00 92.31 199 PRO A N 1
ATOM 1542 C CA . PRO A 1 199 ? -2.148 -15.470 10.200 1.00 92.31 199 PRO A CA 1
ATOM 1543 C C . PRO A 1 199 ? -2.120 -15.224 8.690 1.00 92.31 199 PRO A C 1
ATOM 1545 O O . PRO A 1 199 ? -2.602 -14.198 8.212 1.00 92.31 199 PRO A O 1
ATOM 1548 N N . ARG A 1 200 ? -1.604 -16.196 7.930 1.00 91.81 200 ARG A N 1
ATOM 1549 C CA . ARG A 1 200 ? -1.446 -16.094 6.469 1.00 91.81 200 ARG A CA 1
ATOM 1550 C C . ARG A 1 200 ? -2.755 -15.719 5.760 1.00 91.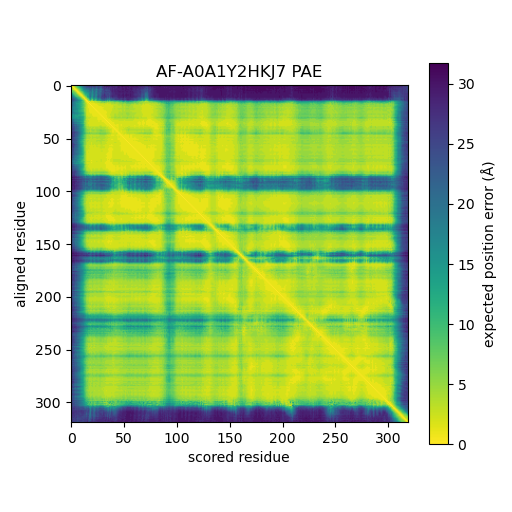81 200 ARG A C 1
ATOM 1552 O O . ARG A 1 200 ? -2.760 -14.850 4.902 1.00 91.81 200 ARG A O 1
ATOM 1559 N N . ASN A 1 201 ? -3.885 -16.277 6.191 1.00 91.62 201 ASN A N 1
ATOM 1560 C CA . ASN A 1 201 ? -5.210 -15.989 5.629 1.00 91.62 201 ASN A CA 1
ATOM 1561 C C . ASN A 1 201 ? -5.748 -14.571 5.915 1.00 91.62 201 ASN A C 1
ATOM 1563 O O . ASN A 1 201 ? -6.806 -14.223 5.399 1.00 91.62 201 ASN A O 1
ATOM 1567 N N . LYS A 1 202 ? -5.058 -13.769 6.736 1.00 94.50 202 LYS A N 1
ATOM 1568 C CA . LYS A 1 202 ? -5.359 -12.347 6.959 1.00 94.50 202 LYS A CA 1
ATOM 1569 C C . LYS A 1 202 ? -4.492 -11.418 6.109 1.00 94.50 202 LYS A C 1
ATOM 1571 O O . LYS A 1 202 ? -4.736 -10.218 6.089 1.00 94.50 202 LYS A O 1
ATOM 1576 N N . LEU A 1 203 ? -3.477 -11.933 5.423 1.00 93.69 203 LEU A N 1
ATOM 1577 C CA . LEU A 1 203 ? -2.612 -11.129 4.570 1.00 93.69 203 LEU A CA 1
ATOM 1578 C C . LEU A 1 203 ? -3.237 -10.980 3.179 1.00 93.69 203 LEU A C 1
ATOM 1580 O O . LEU A 1 203 ? -3.631 -11.963 2.542 1.00 93.69 203 LEU A O 1
ATOM 1584 N N . ILE A 1 204 ? -3.308 -9.738 2.704 1.00 94.25 204 ILE A N 1
ATOM 1585 C CA . ILE A 1 204 ? -3.775 -9.397 1.363 1.00 94.25 204 ILE A CA 1
ATOM 1586 C C . ILE A 1 204 ? -2.600 -8.874 0.544 1.00 94.25 204 ILE A C 1
ATOM 1588 O O . ILE A 1 204 ? -1.967 -7.882 0.904 1.00 94.25 204 ILE A O 1
ATOM 1592 N N . LEU A 1 205 ? -2.336 -9.520 -0.590 1.00 92.25 205 LEU A N 1
ATOM 1593 C CA . LEU A 1 205 ? -1.340 -9.085 -1.560 1.00 92.25 205 LEU A CA 1
ATOM 1594 C C . LEU A 1 205 ? -1.807 -7.837 -2.313 1.00 92.25 205 LEU A C 1
ATOM 1596 O O . LEU A 1 205 ? -2.700 -7.932 -3.153 1.00 92.25 205 LEU A O 1
ATOM 1600 N N . GLY A 1 206 ? -1.182 -6.689 -2.045 1.00 92.25 206 GLY A N 1
ATOM 1601 C CA . GLY A 1 206 ? -1.365 -5.468 -2.825 1.00 92.25 206 GLY A CA 1
ATOM 1602 C C . GLY A 1 206 ? -0.679 -5.544 -4.192 1.00 92.25 206 GLY A C 1
ATOM 1603 O O . GLY A 1 206 ? 0.505 -5.861 -4.291 1.00 92.25 206 GLY A O 1
ATOM 1604 N N . ILE A 1 207 ? -1.424 -5.236 -5.252 1.00 90.06 207 ILE A N 1
ATOM 1605 C CA . ILE A 1 207 ? -0.964 -5.235 -6.644 1.00 90.06 207 ILE A CA 1
ATOM 1606 C C . ILE A 1 207 ? -1.142 -3.822 -7.219 1.00 90.06 207 ILE A C 1
ATOM 1608 O O . ILE A 1 207 ? -2.282 -3.366 -7.317 1.00 90.06 207 ILE A O 1
ATOM 1612 N N . PRO A 1 208 ? -0.067 -3.127 -7.630 1.00 88.81 208 PRO A N 1
ATOM 1613 C CA . PRO A 1 208 ? -0.162 -1.756 -8.110 1.00 88.81 208 PRO A CA 1
ATOM 1614 C C . PRO A 1 208 ? -0.781 -1.693 -9.515 1.00 88.81 208 PRO A C 1
ATOM 1616 O O . PRO A 1 208 ? -0.363 -2.385 -10.439 1.00 88.81 208 PRO A O 1
ATOM 1619 N N . LEU A 1 209 ? -1.733 -0.783 -9.710 1.00 91.25 209 LEU A N 1
ATOM 1620 C CA . LEU A 1 209 ? -2.308 -0.401 -11.008 1.00 91.25 209 LEU A CA 1
ATOM 1621 C C . LEU A 1 209 ? -1.531 0.762 -11.654 1.00 91.25 209 LEU A C 1
ATOM 1623 O O . LEU A 1 209 ? -2.074 1.576 -12.408 1.00 91.25 209 LEU A O 1
ATOM 1627 N N . TYR A 1 210 ? -0.245 0.857 -11.335 1.00 90.88 210 TYR A N 1
ATOM 1628 C CA . TYR A 1 210 ? 0.706 1.839 -11.838 1.00 90.88 210 TYR A CA 1
ATOM 1629 C C . TYR A 1 210 ? 2.077 1.182 -12.014 1.00 90.88 210 TYR A C 1
ATOM 1631 O O . TYR A 1 210 ? 2.320 0.069 -11.551 1.00 90.88 210 TYR A O 1
ATOM 1639 N N . GLY A 1 211 ? 2.973 1.871 -12.712 1.00 90.56 211 GLY A N 1
ATOM 1640 C CA . GLY A 1 211 ? 4.355 1.456 -12.893 1.00 90.56 211 GLY A CA 1
ATOM 1641 C C . GLY A 1 211 ? 5.346 2.426 -12.285 1.00 90.56 211 GLY A C 1
ATOM 1642 O O . GLY A 1 211 ? 5.079 3.622 -12.152 1.00 90.56 211 GLY A O 1
ATOM 1643 N N . THR A 1 212 ? 6.530 1.903 -11.990 1.00 89.12 212 THR A N 1
ATOM 1644 C CA . THR A 1 212 ? 7.714 2.699 -11.650 1.00 89.12 212 THR A CA 1
ATOM 1645 C C . THR A 1 212 ? 8.708 2.623 -12.794 1.00 89.12 212 THR A C 1
ATOM 1647 O O . THR A 1 212 ? 8.865 1.557 -13.390 1.00 89.12 212 THR A O 1
ATOM 1650 N N . GLY A 1 213 ? 9.399 3.716 -13.097 1.00 90.50 213 GLY A N 1
ATOM 1651 C CA . GLY A 1 213 ? 10.303 3.753 -14.240 1.00 90.50 213 GLY A CA 1
ATOM 1652 C C . GLY A 1 213 ? 11.527 4.619 -14.027 1.00 90.50 213 GLY A C 1
ATOM 1653 O O . GLY A 1 213 ? 11.640 5.333 -13.031 1.00 90.50 213 GLY A O 1
ATOM 1654 N N . PHE A 1 214 ? 12.439 4.541 -14.988 1.00 91.31 214 PHE A N 1
ATOM 1655 C CA . PHE A 1 214 ? 13.672 5.320 -15.016 1.00 91.31 214 PHE A CA 1
ATOM 1656 C C . PHE A 1 214 ? 13.935 5.835 -16.429 1.00 91.31 214 PHE A C 1
ATOM 1658 O O . PHE A 1 214 ? 13.572 5.177 -17.407 1.00 91.31 214 PHE A O 1
ATOM 1665 N N . SER A 1 215 ? 14.582 6.992 -16.529 1.00 93.12 215 SER A N 1
ATOM 1666 C CA . SER A 1 215 ? 15.138 7.530 -17.772 1.00 93.12 215 SER A CA 1
ATOM 1667 C C . SER A 1 215 ? 16.656 7.700 -17.672 1.00 93.12 215 SER A C 1
ATOM 1669 O O . SER A 1 215 ? 17.241 7.568 -16.595 1.00 93.12 215 SER A O 1
ATOM 1671 N N . GLY A 1 216 ? 17.300 7.954 -18.814 1.00 91.56 216 GLY A N 1
ATOM 1672 C CA . GLY A 1 216 ? 18.762 8.048 -18.920 1.00 91.56 216 GLY A CA 1
ATOM 1673 C C . GLY A 1 216 ? 19.447 6.713 -19.219 1.00 91.56 216 GLY A C 1
ATOM 1674 O O . GLY A 1 216 ? 20.669 6.625 -19.167 1.00 91.56 216 GLY A O 1
ATOM 1675 N N . LEU A 1 217 ? 18.675 5.672 -19.552 1.00 91.00 217 LEU A N 1
ATOM 1676 C CA . LEU A 1 217 ? 19.232 4.392 -19.978 1.00 91.00 217 LEU A CA 1
ATOM 1677 C C . LEU A 1 217 ? 19.825 4.499 -21.391 1.00 91.00 217 LEU A C 1
ATOM 1679 O O . LEU A 1 217 ? 19.521 5.416 -22.154 1.00 91.00 217 LEU A O 1
ATOM 1683 N N . ASN A 1 218 ? 20.629 3.509 -21.769 1.00 87.81 218 ASN A N 1
ATOM 1684 C CA . ASN A 1 218 ? 20.985 3.257 -23.162 1.00 87.81 218 ASN A CA 1
ATOM 1685 C C . ASN A 1 218 ? 20.692 1.795 -23.541 1.00 87.81 218 ASN A C 1
ATOM 1687 O O . ASN A 1 218 ? 20.463 0.946 -22.679 1.00 87.81 218 ASN A O 1
ATOM 1691 N N . ARG A 1 219 ? 20.717 1.477 -24.842 1.00 84.25 219 ARG A N 1
ATOM 1692 C CA . ARG A 1 219 ? 20.344 0.146 -25.368 1.00 84.25 219 ARG A CA 1
ATOM 1693 C C . ARG A 1 219 ? 21.202 -1.016 -24.852 1.00 84.25 219 ARG A C 1
ATOM 1695 O O . ARG A 1 219 ? 20.725 -2.151 -24.871 1.00 84.25 219 ARG A O 1
ATOM 1702 N N . ASN A 1 220 ? 22.420 -0.734 -24.393 1.00 82.88 220 ASN A N 1
ATOM 1703 C CA . ASN A 1 220 ? 23.363 -1.730 -23.886 1.00 82.88 220 ASN A CA 1
ATOM 1704 C C . ASN A 1 220 ? 23.213 -1.954 -22.374 1.00 82.88 220 ASN A C 1
ATOM 1706 O O . ASN A 1 220 ? 23.804 -2.885 -21.836 1.00 82.88 220 ASN A O 1
ATOM 1710 N N . MET A 1 221 ? 22.410 -1.138 -21.683 1.00 82.38 221 MET A N 1
ATOM 1711 C CA . MET A 1 221 ? 22.157 -1.268 -20.248 1.00 82.38 221 MET A CA 1
ATOM 1712 C C . MET A 1 221 ? 21.116 -2.355 -19.959 1.00 82.38 221 MET A C 1
ATOM 1714 O O . MET A 1 221 ? 19.981 -2.091 -19.552 1.00 82.38 221 MET A O 1
ATOM 1718 N N . ARG A 1 222 ? 21.522 -3.605 -20.179 1.00 76.62 222 ARG A N 1
ATOM 1719 C CA . ARG A 1 222 ? 20.778 -4.811 -19.815 1.00 76.62 222 ARG A CA 1
ATOM 1720 C C . ARG A 1 222 ? 21.545 -5.531 -18.718 1.00 76.62 222 ARG A C 1
ATOM 1722 O O . ARG A 1 222 ? 22.708 -5.873 -18.899 1.00 76.62 222 ARG A O 1
ATOM 1729 N N . PHE A 1 223 ? 20.903 -5.725 -17.578 1.00 70.38 223 PHE A N 1
ATOM 1730 C CA . PHE A 1 223 ? 21.532 -6.247 -16.369 1.00 70.38 223 PHE A CA 1
ATOM 1731 C C . PHE A 1 223 ? 20.588 -7.267 -15.737 1.00 70.38 223 PHE A C 1
ATOM 1733 O O . PHE A 1 223 ? 19.384 -7.174 -15.941 1.00 70.38 223 PHE A O 1
ATOM 1740 N N . ARG A 1 224 ? 21.156 -8.266 -15.043 1.00 74.75 224 ARG A N 1
ATOM 1741 C CA . ARG A 1 224 ? 20.468 -9.451 -14.480 1.00 74.75 224 ARG A CA 1
ATOM 1742 C C . ARG A 1 224 ? 19.579 -10.168 -15.504 1.00 74.75 224 ARG A C 1
ATOM 1744 O O . ARG A 1 224 ? 18.501 -9.720 -15.871 1.00 74.75 224 ARG A O 1
ATOM 1751 N N . ASP A 1 225 ? 20.050 -11.312 -15.993 1.00 81.94 225 ASP A N 1
ATOM 1752 C CA . ASP A 1 225 ? 19.339 -12.114 -17.004 1.00 81.94 225 ASP A CA 1
ATOM 1753 C C . ASP A 1 225 ? 19.019 -11.345 -18.303 1.00 81.94 225 ASP A C 1
ATOM 1755 O O . ASP A 1 225 ? 18.051 -11.646 -18.999 1.00 81.94 225 ASP A O 1
ATOM 1759 N N . ASN A 1 226 ? 19.845 -10.346 -18.642 1.00 83.44 226 ASN A N 1
ATOM 1760 C CA . ASN A 1 226 ? 19.716 -9.524 -19.850 1.00 83.44 226 ASN A CA 1
ATOM 1761 C C . ASN A 1 226 ? 18.401 -8.707 -19.938 1.00 83.44 226 ASN A C 1
ATOM 1763 O O . ASN A 1 226 ? 17.966 -8.312 -21.031 1.00 83.44 226 ASN A O 1
ATOM 1767 N N . ILE A 1 227 ? 17.775 -8.417 -18.791 1.00 85.69 227 ILE A N 1
ATOM 1768 C CA . ILE A 1 227 ? 16.569 -7.588 -18.709 1.00 85.69 227 ILE A CA 1
ATOM 1769 C C . ILE A 1 227 ? 16.975 -6.100 -18.761 1.00 85.69 227 ILE A C 1
ATOM 1771 O O . ILE A 1 227 ? 17.855 -5.666 -18.013 1.00 85.69 227 ILE A O 1
ATOM 1775 N N . PRO A 1 228 ? 16.375 -5.276 -19.643 1.00 82.56 228 PRO A N 1
ATOM 1776 C CA . PRO A 1 228 ? 16.694 -3.852 -19.708 1.00 82.56 228 PRO A CA 1
ATOM 1777 C C . PRO A 1 228 ? 16.470 -3.138 -18.379 1.00 82.56 228 PRO A C 1
ATOM 1779 O O . PRO A 1 228 ? 15.393 -3.234 -17.794 1.00 82.56 228 PRO A O 1
ATOM 1782 N N . GLY A 1 229 ? 17.477 -2.392 -17.926 1.00 77.50 229 GLY A N 1
ATOM 1783 C CA . GLY A 1 229 ? 17.365 -1.543 -16.744 1.00 77.50 229 GLY A CA 1
ATOM 1784 C C . GLY A 1 229 ? 17.260 -2.263 -15.398 1.00 77.50 229 GLY A C 1
ATOM 1785 O O . GLY A 1 229 ? 17.332 -1.585 -14.381 1.00 77.50 229 GLY A O 1
ATOM 1786 N N . PHE A 1 230 ? 17.107 -3.590 -15.353 1.00 83.12 230 PHE A N 1
ATOM 1787 C CA . PHE A 1 230 ? 16.892 -4.323 -14.104 1.00 83.12 230 PHE A CA 1
ATOM 1788 C C . PHE A 1 230 ? 18.200 -4.501 -13.320 1.00 83.12 230 PHE A C 1
ATOM 1790 O O . PHE A 1 230 ? 19.187 -5.004 -13.843 1.00 83.12 230 PHE A O 1
ATOM 1797 N N . GLY A 1 231 ? 18.225 -4.085 -12.055 1.00 78.06 231 GLY A N 1
ATOM 1798 C CA . GLY A 1 231 ? 19.412 -4.129 -11.198 1.00 78.06 231 GLY A CA 1
ATOM 1799 C C . GLY A 1 231 ? 20.482 -3.085 -11.548 1.00 78.06 231 GLY A C 1
ATOM 1800 O O . GLY A 1 231 ? 21.573 -3.125 -10.980 1.00 78.06 231 GLY A O 1
ATOM 1801 N N . VAL A 1 232 ? 20.197 -2.145 -12.463 1.00 82.50 232 VAL A N 1
ATOM 1802 C CA . VAL A 1 232 ? 21.150 -1.095 -12.869 1.00 82.50 232 VAL A CA 1
ATOM 1803 C C . VAL A 1 232 ? 21.381 -0.122 -11.735 1.00 82.50 232 VAL A C 1
ATOM 1805 O O . VAL A 1 232 ? 20.417 0.392 -11.175 1.00 82.50 232 VAL A O 1
ATOM 1808 N N . ASP A 1 233 ? 22.642 0.191 -11.439 1.00 83.88 233 ASP A N 1
ATOM 1809 C CA . ASP A 1 233 ? 22.955 1.200 -10.432 1.00 83.88 233 ASP A CA 1
ATOM 1810 C C . ASP A 1 233 ? 22.506 2.597 -10.896 1.00 83.88 233 ASP A C 1
ATOM 1812 O O . ASP A 1 233 ? 22.997 3.117 -11.899 1.00 83.88 233 ASP A O 1
ATOM 1816 N N . ILE A 1 234 ? 21.563 3.203 -10.173 1.00 84.25 234 ILE A N 1
ATOM 1817 C CA . ILE A 1 234 ? 20.967 4.500 -10.513 1.00 84.25 234 ILE A CA 1
ATOM 1818 C C . ILE A 1 234 ? 22.026 5.601 -10.465 1.00 84.25 234 ILE A C 1
ATOM 1820 O O . ILE A 1 234 ? 22.088 6.427 -11.372 1.00 84.25 234 ILE A O 1
ATOM 1824 N N . ARG A 1 235 ? 22.853 5.632 -9.413 1.00 83.75 235 ARG A N 1
ATOM 1825 C CA . ARG A 1 235 ? 23.790 6.738 -9.165 1.00 83.75 235 ARG A CA 1
ATOM 1826 C C . ARG A 1 235 ? 25.004 6.639 -10.073 1.00 83.75 235 ARG A C 1
ATOM 1828 O O . ARG A 1 235 ? 25.379 7.635 -10.679 1.00 83.75 235 ARG A O 1
ATOM 1835 N N . ALA A 1 236 ? 25.574 5.445 -10.214 1.00 85.94 236 ALA A N 1
ATOM 1836 C CA . ALA A 1 236 ? 26.728 5.216 -11.078 1.00 85.94 236 ALA A CA 1
ATOM 1837 C C . ALA A 1 236 ? 26.415 5.498 -12.557 1.00 85.94 236 ALA A C 1
ATOM 1839 O O . ALA A 1 236 ? 27.317 5.838 -13.317 1.00 85.94 236 ALA A O 1
ATOM 1840 N N . ASN A 1 237 ? 25.143 5.383 -12.959 1.00 86.06 237 ASN A N 1
ATOM 1841 C CA . ASN A 1 237 ? 24.697 5.611 -14.335 1.00 86.06 237 ASN A CA 1
ATOM 1842 C C . ASN A 1 237 ? 23.898 6.914 -14.522 1.00 86.06 237 ASN A C 1
ATOM 1844 O O . ASN A 1 237 ? 23.379 7.140 -15.611 1.00 86.06 237 ASN A O 1
ATOM 1848 N N . ASN A 1 238 ? 23.798 7.772 -13.498 1.00 88.56 238 ASN A N 1
ATOM 1849 C CA . ASN A 1 238 ? 23.027 9.024 -13.527 1.00 88.56 238 ASN A CA 1
ATOM 1850 C C . ASN A 1 238 ? 21.572 8.854 -14.016 1.00 88.56 238 ASN A C 1
ATOM 1852 O O . ASN A 1 238 ? 21.043 9.708 -14.731 1.00 88.56 238 ASN A O 1
ATOM 1856 N N . LEU A 1 239 ? 20.920 7.747 -13.648 1.00 88.88 239 LEU A N 1
ATOM 1857 C CA . LEU A 1 239 ? 19.532 7.499 -14.029 1.00 88.88 239 LEU A CA 1
ATOM 1858 C C . LEU A 1 239 ? 18.581 8.403 -13.245 1.00 88.88 239 LEU A C 1
ATOM 1860 O O . LEU A 1 239 ? 18.764 8.653 -12.051 1.00 88.88 239 LEU A O 1
ATOM 1864 N N . VAL A 1 240 ? 17.505 8.832 -13.899 1.00 90.06 240 VAL A N 1
ATOM 1865 C CA . VAL A 1 240 ? 16.455 9.640 -13.271 1.00 90.06 240 VAL A CA 1
ATOM 1866 C C . VAL A 1 240 ? 15.257 8.747 -12.971 1.00 90.06 240 VAL A C 1
ATOM 1868 O O . VAL A 1 240 ? 14.672 8.168 -13.886 1.00 90.06 240 VAL A O 1
ATOM 1871 N N . LYS A 1 241 ? 14.873 8.633 -11.693 1.00 86.81 241 LYS A N 1
ATOM 1872 C CA . LYS A 1 241 ? 13.636 7.943 -11.290 1.00 86.81 241 LYS A CA 1
ATOM 1873 C C . LYS A 1 241 ? 12.431 8.756 -11.767 1.00 86.81 241 LYS A C 1
ATOM 1875 O O . LYS A 1 241 ? 12.307 9.936 -11.447 1.00 86.81 241 LYS A O 1
ATOM 1880 N N . LEU A 1 242 ? 11.551 8.117 -12.530 1.00 88.75 242 LEU A N 1
ATOM 1881 C CA . LEU A 1 242 ? 10.294 8.697 -12.992 1.00 88.75 242 LEU A CA 1
ATOM 1882 C C . LEU A 1 242 ? 9.241 8.610 -11.876 1.00 88.75 242 LEU A C 1
ATOM 1884 O O . LEU A 1 242 ? 9.276 7.665 -11.079 1.00 88.75 242 LEU A O 1
ATOM 1888 N N . PRO A 1 243 ? 8.288 9.557 -11.812 1.00 87.31 243 PRO A N 1
ATOM 1889 C CA . PRO A 1 243 ? 7.184 9.465 -10.867 1.00 87.31 243 PRO A CA 1
ATOM 1890 C C . PRO A 1 243 ? 6.342 8.202 -11.132 1.00 87.31 243 PRO A C 1
ATOM 1892 O O . PRO A 1 243 ? 6.197 7.800 -12.297 1.00 87.31 243 PRO A O 1
ATOM 1895 N N . PRO A 1 244 ? 5.747 7.595 -10.086 1.00 86.81 244 PRO A N 1
ATOM 1896 C CA . PRO A 1 244 ? 4.764 6.532 -10.258 1.00 86.81 244 PRO A CA 1
ATOM 1897 C C . PRO A 1 244 ? 3.689 6.957 -11.263 1.00 86.81 244 PRO A C 1
ATOM 1899 O O . PRO A 1 244 ? 3.099 8.033 -11.148 1.00 86.81 244 PRO A O 1
ATOM 1902 N N . THR A 1 245 ? 3.473 6.141 -12.293 1.00 90.75 245 THR A N 1
ATOM 1903 C CA . THR A 1 245 ? 2.606 6.497 -13.424 1.00 90.75 245 THR A CA 1
ATOM 1904 C C . THR A 1 245 ? 1.537 5.432 -13.616 1.00 90.75 245 THR A C 1
ATOM 1906 O O . THR A 1 245 ? 1.852 4.253 -13.747 1.00 90.75 245 THR A O 1
ATOM 1909 N N . GLY A 1 246 ? 0.264 5.843 -13.637 1.00 93.31 246 GLY A N 1
ATOM 1910 C CA . GLY A 1 246 ? -0.874 4.935 -13.810 1.00 93.31 246 GLY A CA 1
ATOM 1911 C C . GLY A 1 246 ? -0.737 4.047 -15.048 1.00 93.31 246 GLY A C 1
ATOM 1912 O O . GLY A 1 246 ? -0.268 4.500 -16.096 1.00 93.31 246 GLY A O 1
ATOM 1913 N N . TYR A 1 247 ? -1.163 2.787 -14.928 1.00 92.88 247 TYR A N 1
ATOM 1914 C CA . TYR A 1 247 ? -1.005 1.773 -15.974 1.00 92.88 247 TYR A CA 1
ATOM 1915 C C . TYR A 1 247 ? -1.558 2.239 -17.327 1.00 92.88 247 TYR A C 1
ATOM 1917 O O . TYR A 1 247 ? -0.901 2.085 -18.351 1.00 92.88 247 TYR A O 1
ATOM 1925 N N . ASN A 1 248 ? -2.719 2.897 -17.335 1.00 93.75 248 ASN A N 1
ATOM 1926 C CA . ASN A 1 248 ? -3.330 3.449 -18.545 1.00 93.75 248 ASN A CA 1
ATOM 1927 C C . ASN A 1 248 ? -2.418 4.449 -19.280 1.00 93.75 248 ASN A C 1
ATOM 1929 O O . ASN A 1 248 ? -2.255 4.336 -20.490 1.00 93.75 248 ASN A O 1
ATOM 1933 N N . LYS A 1 249 ? -1.769 5.371 -18.558 1.00 95.06 249 LYS A N 1
ATOM 1934 C CA . LYS A 1 249 ? -0.851 6.360 -19.150 1.00 95.06 249 LYS A CA 1
ATOM 1935 C C . LYS A 1 249 ? 0.425 5.717 -19.685 1.00 95.06 249 LYS A C 1
ATOM 1937 O O . LYS A 1 249 ? 0.965 6.160 -20.694 1.00 95.06 249 LYS A O 1
ATOM 1942 N N . ILE A 1 250 ? 0.916 4.672 -19.017 1.00 95.31 250 ILE A N 1
ATOM 1943 C CA . ILE A 1 250 ? 2.040 3.880 -19.532 1.00 95.31 250 ILE A CA 1
ATOM 1944 C C . ILE A 1 250 ? 1.617 3.187 -20.829 1.00 95.31 250 ILE A C 1
ATOM 1946 O O . ILE A 1 250 ? 2.346 3.236 -21.816 1.00 95.31 250 ILE A O 1
ATOM 1950 N N . MET A 1 251 ? 0.419 2.600 -20.867 1.00 95.62 251 MET A N 1
ATOM 1951 C CA . MET A 1 251 ? -0.081 1.931 -22.066 1.00 95.62 251 MET A CA 1
ATOM 1952 C C . MET A 1 251 ? -0.299 2.889 -23.242 1.00 95.62 251 MET A C 1
ATOM 1954 O O . MET A 1 251 ? 0.016 2.511 -24.366 1.00 95.62 251 MET A O 1
ATOM 1958 N N . GLU A 1 252 ? -0.741 4.126 -23.002 1.00 96.56 252 GLU A N 1
ATOM 1959 C CA . GLU A 1 252 ? -0.806 5.174 -24.034 1.00 96.56 252 GLU A CA 1
ATOM 1960 C C . GLU A 1 252 ? 0.572 5.434 -24.672 1.00 96.56 252 GLU A C 1
ATOM 1962 O O . GLU A 1 252 ? 0.669 5.539 -25.893 1.00 96.56 252 GLU A O 1
ATOM 1967 N N . GLN A 1 253 ? 1.653 5.471 -23.879 1.00 95.25 253 GLN A N 1
ATOM 1968 C CA . GLN A 1 253 ? 3.024 5.609 -24.401 1.00 95.25 253 GLN A CA 1
ATOM 1969 C C . GLN A 1 253 ? 3.464 4.371 -25.186 1.00 95.25 253 GLN A C 1
ATOM 1971 O O . GLN A 1 253 ? 4.075 4.492 -26.245 1.00 95.25 253 GLN A O 1
ATOM 1976 N N . VAL A 1 254 ? 3.165 3.174 -24.673 1.00 96.00 254 VAL A N 1
ATOM 1977 C CA . VAL A 1 254 ? 3.543 1.904 -25.312 1.00 96.00 254 VAL A CA 1
ATOM 1978 C C . VAL A 1 254 ? 2.861 1.746 -26.673 1.00 96.00 254 VAL A C 1
ATOM 1980 O O . VAL A 1 254 ? 3.496 1.310 -27.633 1.00 96.00 254 VAL A O 1
ATOM 1983 N N . GLN A 1 255 ? 1.592 2.145 -26.780 1.00 95.62 255 GLN A N 1
ATOM 1984 C CA . GLN A 1 255 ? 0.806 2.069 -28.014 1.00 95.62 255 GLN A CA 1
ATOM 1985 C C . GLN A 1 255 ? 1.307 3.005 -29.124 1.00 95.62 255 GLN A C 1
ATOM 1987 O O . GLN A 1 255 ? 1.056 2.731 -30.294 1.00 95.62 255 GLN A O 1
ATOM 1992 N N . GLN A 1 256 ? 2.060 4.059 -28.789 1.00 95.50 256 GLN A N 1
ATOM 1993 C CA . GLN A 1 256 ? 2.704 4.937 -29.779 1.00 95.50 256 GLN A CA 1
ATOM 1994 C C . GLN A 1 256 ? 3.892 4.267 -30.498 1.00 95.50 256 GLN A C 1
ATOM 1996 O O . GLN A 1 256 ? 4.403 4.810 -31.475 1.00 95.50 256 GLN A O 1
ATOM 2001 N N . GLY A 1 257 ? 4.316 3.079 -30.053 1.00 94.81 257 GLY A N 1
ATOM 2002 C CA . GLY A 1 257 ? 5.408 2.316 -30.654 1.00 94.81 257 GLY A CA 1
ATOM 2003 C C . GLY A 1 257 ? 6.785 2.638 -30.065 1.00 94.81 257 GLY A C 1
ATOM 2004 O O . GLY A 1 257 ? 6.949 3.507 -29.214 1.00 94.81 257 GLY A O 1
ATOM 2005 N N . GLY A 1 258 ? 7.798 1.874 -30.485 1.00 94.31 258 GLY A N 1
ATOM 2006 C CA . GLY A 1 258 ? 9.184 2.040 -30.022 1.00 94.31 258 GLY A CA 1
ATOM 2007 C C . GLY A 1 258 ? 9.514 1.386 -28.674 1.00 94.31 258 GLY A C 1
ATOM 2008 O O . GLY A 1 258 ? 10.652 1.484 -28.225 1.00 94.31 258 GLY A O 1
ATOM 2009 N N . TRP A 1 259 ? 8.565 0.684 -28.048 1.00 96.25 259 TRP A N 1
ATOM 2010 C CA . TRP A 1 259 ? 8.768 -0.041 -26.791 1.00 96.25 259 TRP A CA 1
ATOM 2011 C C . TRP A 1 259 ? 8.882 -1.548 -27.022 1.00 96.25 259 TRP A C 1
ATOM 2013 O O . TRP A 1 259 ? 8.067 -2.153 -27.711 1.00 96.25 259 TRP A O 1
ATOM 2023 N N . THR A 1 260 ? 9.871 -2.173 -26.392 1.00 93.88 260 THR A N 1
ATOM 2024 C CA . THR A 1 260 ? 9.988 -3.632 -26.285 1.00 93.88 260 THR A CA 1
ATOM 2025 C C . THR A 1 260 ? 9.362 -4.093 -24.977 1.00 93.88 260 THR A C 1
ATOM 2027 O O . THR A 1 260 ? 9.755 -3.596 -23.921 1.00 93.88 260 THR A O 1
ATOM 2030 N N . LYS A 1 261 ? 8.423 -5.046 -25.036 1.00 94.94 261 LYS A N 1
ATOM 2031 C CA . LYS A 1 261 ? 7.873 -5.729 -23.854 1.00 94.94 261 LYS A CA 1
ATOM 2032 C C . LYS A 1 261 ? 8.729 -6.953 -23.526 1.00 94.94 261 LYS A C 1
ATOM 2034 O O . LYS A 1 261 ? 8.921 -7.811 -24.382 1.00 94.94 261 LYS A O 1
ATOM 2039 N N . THR A 1 262 ? 9.162 -7.066 -22.279 1.00 93.69 262 THR A N 1
ATOM 2040 C CA . THR A 1 262 ? 9.760 -8.276 -21.706 1.00 93.69 262 THR A CA 1
ATOM 2041 C C . THR A 1 262 ? 8.928 -8.695 -20.500 1.00 93.69 262 THR A C 1
ATOM 2043 O O . THR A 1 262 ? 8.707 -7.890 -19.599 1.00 93.69 262 THR A O 1
ATOM 2046 N N . VAL A 1 263 ? 8.466 -9.943 -20.467 1.00 93.69 263 VAL A N 1
ATOM 2047 C CA . VAL A 1 263 ? 7.805 -10.521 -19.289 1.00 93.69 263 VAL A CA 1
ATOM 2048 C C . VAL A 1 263 ? 8.810 -11.422 -18.587 1.00 93.69 263 VAL A C 1
ATOM 2050 O O . VAL A 1 263 ? 9.295 -12.379 -19.183 1.00 93.69 263 VAL A O 1
ATOM 2053 N N . ASP A 1 264 ? 9.127 -11.115 -17.332 1.00 91.94 264 ASP A N 1
ATOM 2054 C CA . ASP A 1 264 ? 9.878 -12.021 -16.470 1.00 91.94 264 ASP A CA 1
ATOM 2055 C C . ASP A 1 264 ? 8.889 -12.789 -15.595 1.00 91.94 264 ASP A C 1
ATOM 2057 O O . ASP A 1 264 ? 8.459 -12.318 -14.540 1.00 91.94 264 ASP A O 1
ATOM 2061 N N . GLU A 1 265 ? 8.499 -13.977 -16.054 1.00 93.31 265 GLU A N 1
ATOM 2062 C CA . GLU A 1 265 ? 7.551 -14.829 -15.335 1.00 93.31 265 GLU A CA 1
ATOM 2063 C C . GLU A 1 265 ? 8.106 -15.326 -13.998 1.00 93.31 265 GLU A C 1
ATOM 2065 O O . GLU A 1 265 ? 7.343 -15.506 -13.048 1.00 93.31 265 GLU A O 1
ATOM 2070 N N . ARG A 1 266 ? 9.433 -15.503 -13.892 1.00 91.81 266 ARG A N 1
ATOM 2071 C CA . ARG A 1 266 ? 10.071 -15.999 -12.665 1.00 91.81 266 ARG A CA 1
ATOM 2072 C C . ARG A 1 266 ? 9.948 -14.971 -11.548 1.00 91.81 266 ARG A C 1
ATOM 2074 O O . ARG A 1 266 ? 9.564 -15.332 -10.439 1.00 91.81 266 ARG A O 1
ATOM 2081 N N . ARG A 1 267 ? 10.211 -13.695 -11.854 1.00 90.88 267 ARG A N 1
ATOM 2082 C CA . ARG A 1 267 ? 10.038 -12.576 -10.910 1.00 90.88 267 ARG A CA 1
ATOM 2083 C C . ARG A 1 267 ? 8.619 -11.996 -10.906 1.00 90.88 267 ARG A C 1
ATOM 2085 O O . ARG A 1 267 ? 8.308 -11.185 -10.040 1.00 90.88 267 ARG A O 1
ATOM 2092 N N . GLY A 1 268 ? 7.746 -12.399 -11.829 1.00 92.88 268 GLY A N 1
ATOM 2093 C CA . GLY A 1 268 ? 6.360 -11.934 -11.918 1.00 92.88 268 GLY A CA 1
ATOM 2094 C C . GLY A 1 268 ? 6.237 -10.435 -12.206 1.00 92.88 268 GLY A C 1
ATOM 2095 O O . GLY A 1 268 ? 5.437 -9.765 -11.559 1.00 92.88 268 GLY A O 1
ATOM 2096 N N . ILE A 1 269 ? 7.043 -9.904 -13.133 1.00 91.94 269 ILE A N 1
ATOM 2097 C CA . ILE A 1 269 ? 7.065 -8.474 -13.487 1.00 91.94 269 ILE A CA 1
ATOM 2098 C C . ILE A 1 269 ? 7.169 -8.274 -15.005 1.00 91.94 269 ILE A C 1
ATOM 2100 O O . ILE A 1 269 ? 7.795 -9.067 -15.708 1.00 91.94 269 ILE A O 1
ATOM 2104 N N . THR A 1 270 ? 6.542 -7.216 -15.527 1.00 94.38 270 THR A N 1
ATOM 2105 C CA . THR A 1 270 ? 6.699 -6.806 -16.929 1.00 94.38 270 THR A CA 1
ATOM 2106 C C . THR A 1 270 ? 7.594 -5.582 -17.025 1.00 94.38 270 THR A C 1
ATOM 2108 O O . THR A 1 270 ? 7.468 -4.642 -16.240 1.00 94.38 270 THR A O 1
ATOM 2111 N N . VAL A 1 271 ? 8.462 -5.581 -18.032 1.00 94.19 271 VAL A N 1
ATOM 2112 C CA . VAL A 1 271 ? 9.350 -4.478 -18.377 1.00 94.19 271 VAL A CA 1
ATOM 2113 C C . VAL A 1 271 ? 8.999 -3.958 -19.766 1.00 94.19 271 VAL A C 1
ATOM 2115 O O . VAL A 1 271 ? 8.984 -4.727 -20.726 1.00 94.19 271 VAL A O 1
ATOM 2118 N N . TYR A 1 272 ? 8.750 -2.657 -19.893 1.00 95.19 272 TYR A N 1
ATOM 2119 C CA . TYR A 1 272 ? 8.718 -1.971 -21.186 1.00 95.19 272 TYR A CA 1
ATOM 2120 C C . TYR A 1 272 ? 9.967 -1.113 -21.330 1.00 95.19 272 TYR A C 1
ATOM 2122 O O . TYR A 1 272 ? 10.256 -0.307 -20.451 1.00 95.19 272 TYR A O 1
ATOM 2130 N N . PHE A 1 273 ? 10.696 -1.255 -22.436 1.00 94.62 273 PHE A N 1
ATOM 2131 C CA . PHE A 1 273 ? 11.938 -0.519 -22.680 1.00 94.62 273 PHE A CA 1
ATOM 2132 C C . PHE A 1 273 ? 12.003 0.053 -24.096 1.00 94.62 273 PHE A C 1
ATOM 2134 O O . PHE A 1 273 ? 11.807 -0.686 -25.058 1.00 94.62 273 PHE A O 1
ATOM 2141 N N . ASN A 1 274 ? 12.324 1.341 -24.240 1.00 94.12 274 ASN A N 1
ATOM 2142 C CA . ASN A 1 274 ? 12.418 2.007 -25.552 1.00 94.12 274 ASN A CA 1
ATOM 2143 C C . ASN A 1 274 ? 13.844 2.419 -25.964 1.00 94.12 274 ASN A C 1
ATOM 2145 O O . ASN A 1 274 ? 14.039 3.102 -26.968 1.00 94.12 274 ASN A O 1
ATOM 2149 N N . GLY A 1 275 ? 14.859 2.017 -25.197 1.00 92.12 275 GLY A N 1
ATOM 2150 C CA . GLY A 1 275 ? 16.252 2.393 -25.442 1.00 92.12 275 GLY A CA 1
ATOM 2151 C C . GLY A 1 275 ? 16.772 3.508 -24.539 1.00 92.12 275 GLY A C 1
ATOM 2152 O O . GLY A 1 275 ? 17.981 3.557 -24.341 1.00 92.12 275 GLY A O 1
ATOM 2153 N N . SER A 1 276 ? 15.897 4.350 -23.978 1.00 92.44 276 SER A N 1
ATOM 2154 C CA . SER A 1 276 ? 16.268 5.434 -23.049 1.00 92.44 276 SER A CA 1
ATOM 2155 C C . SER A 1 276 ? 15.438 5.480 -21.766 1.00 92.44 276 SER A C 1
ATOM 2157 O O . SER A 1 276 ? 15.883 6.039 -20.763 1.00 92.44 276 SER A O 1
ATOM 2159 N N . HIS A 1 277 ? 14.254 4.870 -21.788 1.00 93.81 277 HIS A N 1
ATOM 2160 C CA . HIS A 1 277 ? 13.323 4.767 -20.675 1.00 93.81 277 HIS A CA 1
ATOM 2161 C C . HIS A 1 277 ? 12.949 3.312 -20.430 1.00 93.81 277 HIS A C 1
ATOM 2163 O O . HIS A 1 277 ? 12.839 2.520 -21.372 1.00 93.81 277 HIS A O 1
ATOM 2169 N N . VAL A 1 278 ? 12.702 2.991 -19.163 1.00 93.06 278 VAL A N 1
ATOM 2170 C CA . VAL A 1 278 ? 12.186 1.697 -18.725 1.00 93.06 278 VAL A CA 1
ATOM 2171 C C . VAL A 1 278 ? 10.988 1.887 -17.800 1.00 93.06 278 VAL A C 1
ATOM 2173 O O . VAL A 1 278 ? 11.023 2.743 -16.918 1.00 93.06 278 VAL A O 1
ATOM 2176 N N . TRP A 1 279 ? 9.953 1.069 -17.979 1.00 93.56 279 TRP A N 1
ATOM 2177 C CA . TRP A 1 279 ? 8.827 0.929 -17.057 1.00 93.56 279 TRP A CA 1
ATOM 2178 C C . TRP A 1 279 ? 8.784 -0.489 -16.504 1.00 93.56 279 TRP A C 1
ATOM 2180 O O . TRP A 1 279 ? 8.768 -1.445 -17.274 1.00 93.56 279 TRP A O 1
ATOM 2190 N N . PHE A 1 280 ? 8.698 -0.611 -15.184 1.00 92.06 280 PHE A N 1
ATOM 2191 C CA . PHE A 1 280 ? 8.373 -1.846 -14.482 1.00 92.06 280 PHE A CA 1
ATOM 2192 C C . PHE A 1 280 ? 6.909 -1.786 -14.053 1.00 92.06 280 PHE A C 1
ATOM 2194 O O . PHE A 1 280 ? 6.514 -0.866 -13.331 1.00 92.06 280 PHE A O 1
ATOM 2201 N N . VAL A 1 281 ? 6.109 -2.740 -14.516 1.00 92.69 281 VAL A N 1
ATOM 2202 C CA . VAL A 1 281 ? 4.648 -2.725 -14.378 1.00 92.69 281 VAL A CA 1
ATOM 2203 C C . VAL A 1 281 ? 4.095 -4.118 -14.154 1.00 92.69 281 VAL A C 1
ATOM 2205 O O . VAL A 1 281 ? 4.600 -5.104 -14.697 1.00 92.69 281 VAL A O 1
ATOM 2208 N N . ASP A 1 282 ? 2.989 -4.166 -13.421 1.00 92.44 282 ASP A N 1
ATOM 2209 C CA . ASP A 1 282 ? 2.086 -5.299 -13.456 1.00 92.44 282 ASP A CA 1
ATOM 2210 C C . ASP A 1 282 ? 1.155 -5.210 -14.670 1.00 92.44 282 ASP A C 1
ATOM 2212 O O . ASP A 1 282 ? 0.507 -4.195 -14.919 1.00 92.44 282 ASP A O 1
ATOM 2216 N N . THR A 1 283 ? 1.115 -6.282 -15.455 1.00 93.56 283 THR A N 1
ATOM 2217 C CA . THR A 1 283 ? 0.215 -6.467 -16.603 1.00 93.56 283 THR A CA 1
ATOM 2218 C C . THR A 1 283 ? -0.789 -7.572 -16.292 1.00 93.56 283 THR A C 1
ATOM 2220 O O . THR A 1 283 ? -0.563 -8.329 -15.348 1.00 93.56 283 THR A O 1
ATOM 2223 N N . PRO A 1 284 ? -1.877 -7.745 -17.067 1.00 93.12 284 PRO A N 1
ATOM 2224 C CA . PRO A 1 284 ? -2.782 -8.879 -16.872 1.00 93.12 284 PRO A CA 1
ATOM 2225 C C . PRO A 1 284 ? -2.057 -10.230 -16.738 1.00 93.12 284 PRO A C 1
ATOM 2227 O O . PRO A 1 284 ? -2.446 -11.057 -15.913 1.00 93.12 284 PRO A O 1
ATOM 2230 N N . GLU A 1 285 ? -0.961 -10.437 -17.476 1.00 94.38 285 GLU A N 1
ATOM 2231 C CA . GLU A 1 285 ? -0.150 -11.650 -17.384 1.00 94.38 285 GLU A CA 1
ATOM 2232 C C . GLU A 1 285 ? 0.552 -11.806 -16.026 1.00 94.38 285 GLU A C 1
ATOM 2234 O O . GLU A 1 285 ? 0.489 -12.881 -15.427 1.00 94.38 285 GLU A O 1
ATOM 2239 N N . THR A 1 286 ? 1.186 -10.756 -15.498 1.00 94.38 286 THR A N 1
ATOM 2240 C CA . THR A 1 286 ? 1.893 -10.843 -14.205 1.00 94.38 286 THR A CA 1
ATOM 2241 C C . THR A 1 286 ? 0.951 -10.763 -13.013 1.00 94.38 286 THR A C 1
ATOM 2243 O O . THR A 1 286 ? 1.186 -11.434 -12.009 1.00 94.38 286 THR A O 1
ATOM 2246 N N . ILE A 1 287 ? -0.171 -10.051 -13.144 1.00 94.19 287 ILE A N 1
ATOM 2247 C CA . ILE A 1 287 ? -1.268 -10.069 -12.171 1.00 94.19 287 ILE A CA 1
ATOM 2248 C C . ILE A 1 287 ? -1.809 -11.491 -12.029 1.00 94.19 287 ILE A C 1
ATOM 2250 O O . ILE A 1 287 ? -2.017 -11.948 -10.908 1.00 94.19 287 ILE A O 1
ATOM 2254 N N . ARG A 1 288 ? -1.964 -12.235 -13.134 1.00 93.81 288 ARG A N 1
ATOM 2255 C CA . ARG A 1 288 ? -2.346 -13.654 -13.078 1.00 93.81 288 ARG A CA 1
ATOM 2256 C C . ARG A 1 288 ? -1.318 -14.485 -12.305 1.00 93.81 288 ARG A C 1
ATOM 2258 O O . ARG A 1 288 ? -1.710 -15.280 -11.459 1.00 93.81 288 ARG A O 1
ATOM 2265 N N . ILE A 1 289 ? -0.019 -14.286 -12.542 1.00 94.75 289 ILE A N 1
ATOM 2266 C CA . ILE A 1 289 ? 1.052 -14.984 -11.802 1.00 94.75 289 ILE A CA 1
ATOM 2267 C C . ILE A 1 289 ? 0.965 -14.686 -10.296 1.00 94.75 289 ILE A C 1
ATOM 2269 O O . ILE A 1 289 ? 1.042 -15.601 -9.475 1.00 94.75 289 ILE A O 1
ATOM 2273 N N . LYS A 1 290 ? 0.763 -13.418 -9.925 1.00 93.44 290 LYS A N 1
ATOM 2274 C CA . LYS A 1 290 ? 0.589 -12.994 -8.527 1.00 93.44 290 LYS A CA 1
ATOM 2275 C C . LYS A 1 290 ? -0.692 -13.543 -7.901 1.00 93.44 290 LYS A C 1
ATOM 2277 O O . LYS A 1 290 ? -0.670 -13.944 -6.741 1.00 93.44 290 LYS A O 1
ATOM 2282 N N . GLY A 1 291 ? -1.780 -13.612 -8.664 1.00 92.50 291 GLY A N 1
ATOM 2283 C CA . GLY A 1 291 ? -3.044 -14.209 -8.240 1.00 92.50 291 GLY A CA 1
ATOM 2284 C C . GLY A 1 291 ? -2.922 -15.709 -7.966 1.00 92.50 291 GLY A C 1
ATOM 2285 O O . GLY A 1 291 ? -3.383 -16.178 -6.928 1.00 92.50 291 GLY A O 1
ATOM 2286 N N . GLU A 1 292 ? -2.240 -16.456 -8.839 1.00 93.56 292 GLU A N 1
ATOM 2287 C CA . GLU A 1 292 ? -1.966 -17.881 -8.607 1.00 93.56 292 GLU A CA 1
ATOM 2288 C C . GLU A 1 292 ? -1.073 -18.095 -7.382 1.00 93.56 292 GLU A C 1
ATOM 2290 O O . GLU A 1 292 ? -1.347 -18.981 -6.575 1.00 93.56 292 GLU A O 1
ATOM 2295 N N . TYR A 1 293 ? -0.058 -17.249 -7.185 1.00 92.56 293 TYR A N 1
ATOM 2296 C CA . TYR A 1 293 ? 0.734 -17.267 -5.955 1.00 92.56 293 TYR A CA 1
ATOM 2297 C C . TYR A 1 293 ? -0.129 -17.014 -4.714 1.00 92.56 293 TYR A C 1
ATOM 2299 O O . TYR A 1 293 ? -0.072 -17.799 -3.773 1.00 92.56 293 TYR A O 1
ATOM 2307 N N . ALA A 1 294 ? -0.968 -15.973 -4.719 1.00 91.62 294 ALA A N 1
ATOM 2308 C CA . ALA A 1 294 ? -1.851 -15.677 -3.595 1.00 91.62 294 ALA A CA 1
ATOM 2309 C C . ALA A 1 294 ? -2.768 -16.869 -3.277 1.00 91.62 294 ALA A C 1
ATOM 2311 O O . ALA A 1 294 ? -2.883 -17.272 -2.123 1.00 91.62 294 ALA A O 1
ATOM 2312 N N . LYS A 1 295 ? -3.339 -17.506 -4.305 1.00 90.00 295 LYS A N 1
ATOM 2313 C CA . LYS A 1 295 ? -4.167 -18.708 -4.156 1.00 90.00 295 LYS A CA 1
ATOM 2314 C C . LYS A 1 295 ? -3.392 -19.890 -3.561 1.00 90.00 295 LYS A C 1
ATOM 2316 O O . LYS A 1 295 ? -3.896 -20.531 -2.641 1.00 90.00 295 LYS A O 1
ATOM 2321 N N . GLN A 1 296 ? -2.191 -20.180 -4.067 1.00 92.69 296 GLN A N 1
ATOM 2322 C CA . GLN A 1 296 ? -1.331 -21.265 -3.568 1.00 92.69 296 GLN A CA 1
ATOM 2323 C C . GLN A 1 296 ? -0.952 -21.054 -2.099 1.00 92.69 296 GLN A C 1
ATOM 2325 O O . GLN A 1 296 ? -1.008 -21.987 -1.300 1.00 92.69 296 GLN A O 1
ATOM 2330 N N . GLU A 1 297 ? -0.653 -19.811 -1.736 1.00 89.75 297 GLU A N 1
ATOM 2331 C CA . GLU A 1 297 ? -0.295 -19.407 -0.379 1.00 89.75 297 GLU A CA 1
ATOM 2332 C C . GLU A 1 297 ? -1.514 -19.169 0.526 1.00 89.75 297 GLU A C 1
ATOM 2334 O O . GLU A 1 297 ? -1.353 -18.846 1.698 1.00 89.75 297 GLU A O 1
ATOM 2339 N N . ARG A 1 298 ? -2.749 -19.341 0.035 1.00 89.25 298 ARG A N 1
ATOM 2340 C CA . ARG A 1 298 ? -3.983 -19.059 0.799 1.00 89.25 298 ARG A CA 1
ATOM 2341 C C . ARG A 1 298 ? -4.044 -17.616 1.331 1.00 89.25 298 ARG A C 1
ATOM 2343 O O . ARG A 1 298 ? -4.569 -17.369 2.417 1.00 89.25 298 ARG A O 1
ATOM 2350 N N . LEU A 1 299 ? -3.499 -16.684 0.556 1.00 86.50 299 LEU A N 1
ATOM 2351 C CA . LEU A 1 299 ? -3.612 -15.238 0.723 1.00 86.50 299 LEU A CA 1
ATOM 2352 C C . LEU A 1 299 ? -4.846 -14.734 -0.039 1.00 86.50 299 LEU A C 1
ATOM 2354 O O . LEU A 1 299 ? -5.276 -15.346 -1.021 1.00 86.50 299 LEU A O 1
ATOM 2358 N N . ALA A 1 300 ? -5.373 -13.575 0.349 1.00 81.25 300 ALA A N 1
ATOM 2359 C CA . ALA A 1 300 ? -6.211 -12.785 -0.553 1.00 81.25 300 ALA A CA 1
ATOM 2360 C C . ALA A 1 300 ? -5.331 -11.845 -1.402 1.00 81.25 300 ALA A C 1
ATOM 2362 O O . ALA A 1 300 ? -4.146 -11.664 -1.123 1.00 81.25 300 ALA A O 1
ATOM 2363 N N . ALA A 1 301 ? -5.897 -11.228 -2.439 1.00 71.31 301 ALA A N 1
ATOM 2364 C CA . ALA A 1 301 ? -5.213 -10.218 -3.247 1.00 71.31 301 ALA A CA 1
ATOM 2365 C C . ALA A 1 301 ? -6.116 -9.000 -3.465 1.00 71.31 301 ALA A C 1
ATOM 2367 O O . ALA A 1 301 ? -7.336 -9.134 -3.558 1.00 71.31 301 ALA A O 1
ATOM 2368 N N . SER A 1 302 ? -5.508 -7.821 -3.554 1.00 81.75 302 SER A N 1
ATOM 2369 C CA . SER A 1 302 ? -6.177 -6.549 -3.816 1.00 81.75 302 SER A CA 1
ATOM 2370 C C . SER A 1 302 ? -5.391 -5.757 -4.854 1.00 81.75 302 SER A C 1
ATOM 2372 O O . SER A 1 302 ? -4.162 -5.730 -4.827 1.00 81.75 302 SER A O 1
ATOM 2374 N N . CYS A 1 303 ? -6.096 -5.106 -5.774 1.00 75.81 303 CYS A N 1
ATOM 2375 C CA . CYS A 1 303 ? -5.487 -4.166 -6.708 1.00 75.81 303 CYS A CA 1
ATOM 2376 C C . CYS A 1 303 ? -5.552 -2.756 -6.117 1.00 75.81 303 CYS A C 1
ATOM 2378 O O . CYS A 1 303 ? -6.625 -2.299 -5.726 1.00 75.81 303 CYS A O 1
ATOM 2380 N N . THR A 1 304 ? -4.424 -2.056 -6.082 1.00 69.12 304 THR A N 1
ATOM 2381 C CA . THR A 1 304 ? -4.306 -0.701 -5.545 1.00 69.12 304 THR A CA 1
ATOM 2382 C C . THR A 1 304 ? -3.969 0.271 -6.665 1.00 69.12 304 THR A C 1
ATOM 2384 O O . THR A 1 304 ? -3.088 0.042 -7.486 1.00 69.12 304 THR A O 1
ATOM 2387 N N . GLY A 1 305 ? -4.676 1.389 -6.731 1.00 54.53 305 GLY A N 1
ATOM 2388 C CA . GLY A 1 305 ? -4.385 2.435 -7.697 1.00 54.53 305 GLY A CA 1
ATOM 2389 C C . GLY A 1 305 ? -4.942 3.749 -7.202 1.00 54.53 305 GLY A C 1
ATOM 2390 O O . GLY A 1 305 ? -6.109 3.820 -6.828 1.00 54.53 305 GLY A O 1
ATOM 2391 N N . THR A 1 306 ? -4.126 4.796 -7.214 1.00 45.28 306 THR A N 1
ATOM 2392 C CA . THR A 1 306 ? -4.647 6.152 -7.090 1.00 45.28 306 THR A CA 1
ATOM 2393 C C . THR A 1 306 ? -5.338 6.501 -8.409 1.00 45.28 306 THR A C 1
ATOM 2395 O O . THR A 1 306 ? -4.711 6.423 -9.474 1.00 45.28 306 THR A O 1
ATOM 2398 N N . PRO A 1 307 ? -6.625 6.890 -8.406 1.00 32.06 307 PRO A N 1
ATOM 2399 C CA . PRO A 1 307 ? -7.218 7.507 -9.576 1.00 32.06 307 PRO A CA 1
ATOM 2400 C C . PRO A 1 307 ? -6.468 8.821 -9.810 1.00 32.06 307 PRO A C 1
ATOM 2402 O O . PRO A 1 307 ? -6.741 9.837 -9.180 1.00 32.06 307 PRO A O 1
ATOM 2405 N N . THR A 1 308 ? -5.493 8.832 -10.719 1.00 30.20 308 THR A N 1
ATOM 2406 C CA . THR A 1 308 ? -4.898 10.088 -11.188 1.00 30.20 308 THR A CA 1
ATOM 2407 C C . THR A 1 308 ? -5.862 10.753 -12.167 1.00 30.20 308 THR A C 1
ATOM 2409 O O . THR A 1 308 ? -5.632 10.821 -13.373 1.00 30.20 308 THR A O 1
ATOM 2412 N N . ARG A 1 309 ? -6.973 11.264 -11.632 1.00 27.98 309 ARG A N 1
ATOM 2413 C CA . ARG A 1 309 ? -7.737 12.340 -12.254 1.00 27.98 309 ARG A CA 1
ATOM 2414 C C . ARG A 1 309 ? -7.748 13.522 -11.301 1.00 27.98 309 ARG A C 1
ATOM 2416 O O . ARG A 1 309 ? -8.533 13.585 -10.365 1.00 27.98 309 ARG A O 1
ATOM 2423 N N . THR A 1 310 ? -6.893 14.493 -11.594 1.00 28.45 310 THR A N 1
ATOM 2424 C CA . THR A 1 310 ? -7.128 15.894 -11.255 1.00 28.45 310 THR A CA 1
ATOM 2425 C C . THR A 1 310 ? -8.447 16.331 -11.902 1.00 28.45 310 THR A C 1
ATOM 2427 O O . THR A 1 310 ? -8.473 16.866 -13.006 1.00 28.45 310 THR A O 1
ATOM 2430 N N . CYS A 1 311 ? -9.571 16.075 -11.235 1.00 25.42 311 CYS A N 1
ATOM 2431 C CA . CYS A 1 311 ? -10.856 16.679 -11.568 1.00 25.42 311 CYS A CA 1
ATOM 2432 C C . CYS A 1 311 ? -10.972 18.017 -10.837 1.00 25.42 311 CYS A C 1
ATOM 2434 O O . CYS A 1 311 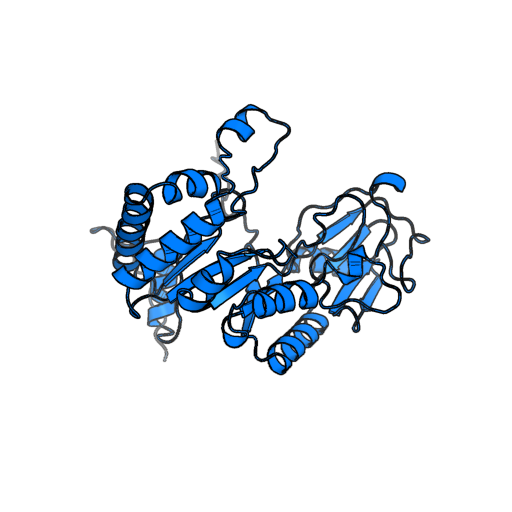? -11.641 18.135 -9.820 1.00 25.42 311 CYS A O 1
ATOM 2436 N N . CYS A 1 312 ? -10.323 19.037 -11.389 1.00 24.34 312 CYS A N 1
ATOM 2437 C CA . CYS A 1 312 ? -10.775 20.410 -11.227 1.00 24.34 312 CYS A CA 1
ATOM 2438 C C . CYS A 1 312 ? -10.738 21.034 -12.625 1.00 24.34 312 CYS A C 1
ATOM 2440 O O . CYS A 1 312 ? -9.651 21.369 -13.106 1.00 24.34 312 CYS A O 1
ATOM 2442 N N . PRO A 1 313 ? -11.875 21.159 -13.334 1.00 30.59 313 PRO A N 1
ATOM 2443 C CA . PRO A 1 313 ? -11.923 22.057 -14.470 1.00 30.59 313 PRO A CA 1
ATOM 2444 C C . PRO A 1 313 ? -11.648 23.449 -13.906 1.00 30.59 313 PRO A C 1
ATOM 2446 O O . PRO A 1 313 ? -12.426 23.957 -13.100 1.00 30.59 313 PRO A O 1
ATOM 2449 N N . ARG A 1 314 ? -10.530 24.068 -14.301 1.00 29.42 314 ARG A N 1
ATOM 2450 C CA . ARG A 1 314 ? -10.399 25.519 -14.172 1.00 29.42 314 ARG A CA 1
ATOM 2451 C C . ARG A 1 314 ? -11.603 26.105 -14.896 1.00 29.42 314 ARG A C 1
ATOM 2453 O O . ARG A 1 314 ? -11.706 25.985 -16.115 1.00 29.42 314 ARG A O 1
ATOM 2460 N N . THR A 1 315 ? -12.515 26.712 -14.151 1.00 30.69 315 THR A N 1
ATOM 2461 C CA . THR A 1 315 ? -13.485 27.639 -14.714 1.00 30.69 315 THR A CA 1
ATOM 2462 C C . THR A 1 315 ? -12.681 28.744 -15.386 1.00 30.69 315 THR A C 1
ATOM 2464 O O . THR A 1 315 ? -12.123 29.608 -14.714 1.00 30.69 315 THR A O 1
ATOM 2467 N N . GLN A 1 316 ? -12.559 28.688 -16.712 1.00 31.97 316 GLN A N 1
ATOM 2468 C CA . GLN A 1 316 ? -12.239 29.875 -17.486 1.00 31.97 316 GLN A CA 1
ATOM 2469 C C . GLN A 1 316 ? -13.419 30.825 -17.302 1.00 31.97 316 GLN A C 1
ATOM 2471 O O . GLN A 1 316 ? -14.468 30.666 -17.924 1.00 31.97 316 GLN A O 1
ATOM 2476 N N . THR A 1 317 ? -13.265 31.789 -16.402 1.00 33.78 317 THR A N 1
ATOM 2477 C CA . THR A 1 317 ? -14.058 33.011 -16.443 1.00 33.78 317 THR A CA 1
ATOM 2478 C C . THR A 1 317 ? -13.720 33.698 -17.758 1.00 33.78 317 THR A C 1
ATOM 2480 O O . THR A 1 317 ? -12.605 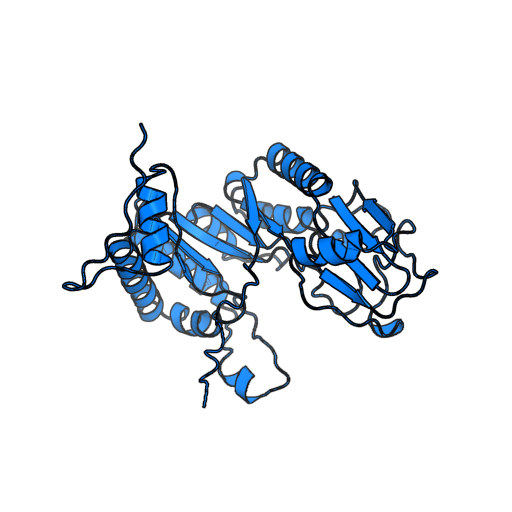34.188 -17.938 1.00 33.78 317 THR A O 1
ATOM 2483 N N . ARG A 1 318 ? -14.662 33.668 -18.702 1.00 35.69 318 ARG A N 1
ATOM 2484 C CA . ARG A 1 318 ? -14.665 34.591 -19.833 1.00 35.69 318 ARG A CA 1
ATOM 2485 C C . ARG A 1 318 ? -14.874 35.996 -19.266 1.00 35.69 318 ARG A C 1
ATOM 2487 O O . ARG A 1 318 ? -15.916 36.245 -18.665 1.00 35.69 318 ARG A O 1
ATOM 2494 N N . SER A 1 319 ? -13.872 36.852 -19.421 1.00 41.72 319 SER A N 1
ATOM 2495 C CA . SER A 1 319 ? -14.049 38.302 -19.544 1.00 41.72 319 SER A CA 1
ATOM 2496 C C . SER A 1 319 ? -14.267 38.632 -21.011 1.00 41.72 319 SER A C 1
ATOM 2498 O O . SER A 1 319 ? -13.479 38.075 -21.813 1.00 41.72 319 SER A O 1
#

Mean predicted aligned error: 8.49 Å

Radius of gyration: 21.91 Å; Cα contacts (8 Å, |Δi|>4): 553; chains: 1; bounding box: 65×60×56 Å